Protein AF-A0A0S8JHE1-F1 (afdb_monomer_lite)

Foldseek 3Di:
DDDDAFAQDWAADDPQRQKIKHWFDAFQDLPPFPQTKIWIWGQDPVRDTAIEIERPFHQFGLAFPVVLVVLAQHQEYAAAAQAQEDACVNSGAHADQFAPPQPDDPDPDRRGDPNVVVCVVPDDLCNRCVSHQDPDDDPRSVVRNVNSNVCPVVDIDRHNLSSCVRRQYQEYEHPNHPHPCCCPPRVDDDDDQVRVQVVSVVVCVVVVRNHRYHHDDVPCVVVPD

pLDDT: mean 92.26, std 10.64, range [44.91, 98.69]

Sequence (225 aa):
TFTELLPGELTGFDGIPELTITALPVYHGEKATGSILLAFQIKTPGGETRKIIFTGDILCPLLRKADYRFLNNASMLFADANNRFPYPASNHWSITYESPAASADATDTPGESKYLRSFREHISCTHLIATHLPILRHSRIHAYFDEFLAYCDERIPLSVFEFVERINPGKVCLVHYGGMEDRNHHGESLLNPVQLENWTNAKAELKGLASSFLVPRPGDIYEIA

Secondary structure (DSSP, 8-state):
------BT-EEEETTEEEEEEEEEEEE--TT-TT-EEEEEEEE-TTSPEEEEEE--S-SEE---HHHHHHHTT-SEEEEE-SBSS--GGGSS-BS-SB-SS------SSTTB-HHHHHHHHH--HHHHHHTT--SS--HHHHHHHHHHHTTTTS----BHHHHHHHH--SEEEEE----HHHHHHH-PPPPPHHHHHHHHHHHHHHTT--SEEE-PPTTGGGT--

Structure (mmCIF, N/CA/C/O backbone):
data_AF-A0A0S8JHE1-F1
#
_entry.id   AF-A0A0S8JHE1-F1
#
loop_
_atom_site.group_PDB
_atom_site.id
_atom_site.type_symbol
_atom_site.label_atom_id
_atom_site.label_alt_id
_atom_site.label_comp_id
_atom_site.label_asym_id
_atom_site.label_entity_id
_atom_site.label_seq_id
_atom_site.pdbx_PDB_ins_code
_atom_site.Cartn_x
_atom_site.Cartn_y
_atom_site.Cartn_z
_atom_site.occupancy
_atom_site.B_iso_or_equiv
_atom_site.auth_seq_id
_atom_site.auth_comp_id
_atom_site.auth_asym_id
_atom_site.auth_atom_id
_atom_site.pdbx_PDB_model_num
ATOM 1 N N . THR A 1 1 ? -1.751 -1.042 30.326 1.00 77.50 1 THR A N 1
ATOM 2 C CA . THR A 1 1 ? -2.127 -2.431 29.976 1.00 77.50 1 THR A CA 1
ATOM 3 C C . THR A 1 1 ? -1.761 -2.663 28.526 1.00 77.50 1 THR A C 1
ATOM 5 O O . THR A 1 1 ? -1.735 -1.702 27.771 1.00 77.50 1 THR A O 1
ATOM 8 N N . PHE A 1 2 ? -1.384 -3.884 28.150 1.00 86.44 2 PHE A N 1
ATOM 9 C CA . PHE A 1 2 ? -1.146 -4.222 26.745 1.00 86.44 2 PHE A CA 1
ATOM 10 C C . PHE A 1 2 ? -2.488 -4.521 26.071 1.00 86.44 2 PHE A C 1
ATOM 12 O O . PHE A 1 2 ? -3.281 -5.276 26.634 1.00 86.44 2 PHE A O 1
ATOM 19 N N . THR A 1 3 ? -2.720 -3.942 24.894 1.00 89.62 3 THR A N 1
ATOM 20 C CA . THR A 1 3 ? -3.898 -4.213 24.063 1.00 89.62 3 THR A CA 1
ATOM 21 C C . THR A 1 3 ? -3.413 -4.780 22.740 1.00 89.62 3 THR A C 1
ATOM 23 O O . THR A 1 3 ? -2.735 -4.091 21.980 1.00 89.62 3 THR A O 1
ATOM 26 N N . GLU A 1 4 ? -3.736 -6.044 22.482 1.00 92.50 4 GLU A N 1
ATOM 27 C CA . GLU A 1 4 ? -3.451 -6.682 21.199 1.00 92.50 4 GLU A CA 1
ATOM 28 C C . GLU A 1 4 ? -4.317 -6.062 20.095 1.00 92.50 4 GLU A C 1
ATOM 30 O O . GLU A 1 4 ? -5.507 -5.811 20.294 1.00 92.50 4 GLU A O 1
ATOM 35 N N . LEU A 1 5 ? -3.725 -5.821 18.923 1.00 95.50 5 LEU A N 1
ATOM 36 C CA . LEU A 1 5 ? -4.456 -5.384 17.738 1.00 95.50 5 LEU A CA 1
ATOM 37 C C . LEU A 1 5 ? -4.824 -6.606 16.901 1.00 95.50 5 LEU A C 1
ATOM 39 O O . LEU A 1 5 ? -3.957 -7.240 16.302 1.00 95.50 5 LEU A O 1
ATOM 43 N N . LEU A 1 6 ? -6.114 -6.924 16.853 1.00 96.81 6 LEU A N 1
ATOM 44 C CA . LEU A 1 6 ? -6.623 -8.016 16.034 1.00 96.81 6 LEU A CA 1
ATOM 45 C C . LEU A 1 6 ? -6.904 -7.530 14.601 1.00 96.81 6 LEU A C 1
ATOM 47 O O . LEU A 1 6 ? -7.338 -6.391 14.405 1.00 96.81 6 LEU A O 1
ATOM 51 N N . PRO A 1 7 ? -6.654 -8.371 13.582 1.00 97.44 7 PRO A N 1
ATOM 52 C CA . PRO A 1 7 ? -6.745 -7.958 12.190 1.00 97.44 7 PRO A CA 1
ATOM 53 C C . PRO A 1 7 ? -8.172 -7.569 11.798 1.00 97.44 7 PRO A C 1
ATOM 55 O O . PRO A 1 7 ? -9.125 -8.316 12.016 1.00 97.44 7 PRO A O 1
ATOM 58 N N . GLY A 1 8 ? -8.309 -6.386 11.201 1.00 97.31 8 GLY A N 1
ATOM 59 C CA . GLY A 1 8 ? -9.588 -5.832 10.764 1.00 97.31 8 GLY A CA 1
ATOM 60 C C . GLY A 1 8 ? -10.487 -5.321 11.892 1.00 97.31 8 GLY A C 1
ATOM 61 O O . GLY A 1 8 ? -11.617 -4.927 11.606 1.00 97.31 8 GLY A O 1
ATOM 62 N N . GLU A 1 9 ? -10.020 -5.314 13.145 1.00 97.25 9 GLU A N 1
ATOM 63 C CA . GLU A 1 9 ? -10.779 -4.790 14.280 1.00 97.25 9 GLU A CA 1
ATOM 64 C C . GLU A 1 9 ? -10.419 -3.334 14.580 1.00 97.25 9 GLU A C 1
ATOM 66 O O . GLU A 1 9 ? -9.253 -2.937 14.565 1.00 97.25 9 GLU A O 1
ATOM 71 N N . LEU A 1 10 ? -11.451 -2.538 14.865 1.00 97.00 10 LEU A N 1
ATOM 72 C CA . LEU A 1 10 ? -11.300 -1.151 15.275 1.00 97.00 10 LEU A CA 1
ATOM 73 C C . LEU A 1 10 ? -11.001 -1.084 16.777 1.00 97.00 10 LEU A C 1
ATOM 75 O O . LEU A 1 10 ? -11.840 -1.455 17.598 1.00 97.00 10 LEU A O 1
ATOM 79 N N . THR A 1 11 ? -9.840 -0.544 17.126 1.00 97.25 11 THR A N 1
ATOM 80 C CA . THR A 1 11 ? -9.370 -0.398 18.506 1.00 97.25 11 THR A CA 1
ATOM 81 C C . THR A 1 11 ? -9.267 1.083 18.867 1.00 97.25 11 THR A C 1
ATOM 83 O O . THR A 1 11 ? -8.691 1.873 18.122 1.00 97.25 11 THR A O 1
ATOM 86 N N . GLY A 1 12 ? -9.843 1.479 20.003 1.00 95.88 12 GLY A N 1
ATOM 87 C CA . GLY A 1 12 ? -9.697 2.828 20.562 1.00 95.88 12 GLY A CA 1
ATOM 88 C C . GLY A 1 12 ? -8.493 2.948 21.497 1.00 95.88 12 GLY A C 1
ATOM 89 O O . GLY A 1 12 ? -7.941 1.940 21.938 1.00 95.88 12 GLY A O 1
ATOM 90 N N . PHE A 1 13 ? -8.114 4.184 21.823 1.00 91.50 13 PHE A N 1
ATOM 91 C CA . PHE A 1 13 ? -7.053 4.472 22.788 1.00 91.50 13 PHE A CA 1
ATOM 92 C C . PHE A 1 13 ? -7.605 5.135 24.046 1.00 91.50 13 PHE A C 1
ATOM 94 O O . PHE A 1 13 ? -8.358 6.110 23.978 1.00 91.50 13 PHE A O 1
ATOM 101 N N . ASP A 1 14 ? -7.163 4.647 25.202 1.00 90.56 14 ASP A N 1
ATOM 102 C CA . ASP A 1 14 ? -7.450 5.294 26.477 1.00 90.56 14 ASP A CA 1
ATOM 103 C C . ASP A 1 14 ? -6.835 6.702 26.491 1.00 90.56 14 ASP A C 1
ATOM 105 O O . ASP A 1 14 ? -5.640 6.883 26.254 1.00 90.56 14 ASP A O 1
ATOM 109 N N . GLY A 1 15 ? -7.664 7.713 26.759 1.00 92.38 15 GLY A N 1
ATOM 110 C CA . GLY A 1 15 ? -7.244 9.116 26.826 1.00 92.38 15 GLY A CA 1
ATOM 111 C C . GLY A 1 15 ? -7.236 9.875 25.494 1.00 92.38 15 GLY A C 1
ATOM 112 O O . GLY A 1 15 ? -7.007 11.081 25.521 1.00 92.38 15 GLY A O 1
ATOM 113 N N . ILE A 1 16 ? -7.520 9.220 24.359 1.00 94.38 16 ILE A N 1
ATOM 114 C CA . ILE A 1 16 ? -7.630 9.872 23.039 1.00 94.38 16 ILE A CA 1
ATOM 115 C C . ILE A 1 16 ? -8.884 9.348 22.306 1.00 94.38 16 ILE A C 1
ATOM 117 O O . ILE A 1 16 ? -8.769 8.587 21.342 1.00 94.38 16 ILE A O 1
ATOM 121 N N . PRO A 1 17 ? -10.102 9.695 22.765 1.00 94.31 17 PRO A N 1
ATOM 122 C CA . PRO A 1 17 ? -11.351 9.126 22.241 1.00 94.31 17 PRO A CA 1
ATOM 123 C C . PRO A 1 17 ? -11.639 9.479 20.771 1.00 94.31 17 PRO A C 1
ATOM 125 O O . PRO A 1 17 ? -12.468 8.839 20.120 1.00 94.31 17 PRO A O 1
ATOM 128 N N . GLU A 1 18 ? -10.968 10.493 20.231 1.00 96.62 18 GLU A N 1
ATOM 129 C CA . GLU A 1 18 ? -11.043 10.896 18.829 1.00 96.62 18 GLU A CA 1
ATOM 130 C C . GLU A 1 18 ? -10.244 9.971 17.906 1.00 96.62 18 GLU A C 1
ATOM 132 O O . GLU A 1 18 ? -10.451 10.012 16.691 1.00 96.62 18 GLU A O 1
ATOM 137 N N . LEU A 1 19 ? -9.344 9.156 18.464 1.00 97.06 19 LEU A N 1
ATOM 138 C CA . LEU A 1 19 ? -8.428 8.298 17.731 1.00 97.06 19 LEU A CA 1
ATOM 139 C C . LEU A 1 19 ? -8.848 6.834 17.833 1.00 97.06 19 LEU A C 1
ATOM 141 O O . LEU A 1 19 ? -8.993 6.264 18.914 1.00 97.06 19 LEU A O 1
ATOM 145 N N . THR A 1 20 ? -8.958 6.199 16.676 1.00 97.94 20 THR A N 1
ATOM 146 C CA . THR A 1 20 ? -9.090 4.746 16.567 1.00 97.94 20 THR A CA 1
ATOM 147 C C . THR A 1 20 ? -8.103 4.215 15.538 1.00 97.94 20 THR A C 1
ATOM 149 O O . THR A 1 20 ? -7.674 4.944 14.640 1.00 97.94 20 THR A O 1
ATOM 152 N N . ILE A 1 21 ? -7.718 2.952 15.685 1.00 98.06 21 ILE A N 1
ATOM 153 C CA . ILE A 1 21 ? -6.770 2.266 14.813 1.00 98.06 21 ILE A CA 1
ATOM 154 C C . ILE A 1 21 ? -7.346 0.930 14.362 1.00 98.06 21 ILE A C 1
ATOM 156 O O . ILE A 1 21 ? -8.022 0.246 15.122 1.00 98.06 21 ILE A O 1
ATOM 160 N N . THR A 1 22 ? -7.077 0.549 13.121 1.00 98.56 22 THR A N 1
ATOM 161 C CA . THR A 1 22 ? -7.317 -0.800 12.605 1.00 98.56 22 THR A CA 1
ATOM 162 C C . THR A 1 22 ? -5.997 -1.356 12.095 1.00 98.56 22 THR A C 1
ATOM 164 O O . THR A 1 22 ? -5.356 -0.737 11.242 1.00 98.56 22 THR A O 1
ATOM 167 N N . ALA A 1 23 ? -5.584 -2.509 12.619 1.00 98.44 23 ALA A N 1
ATOM 168 C CA . ALA A 1 23 ? -4.450 -3.257 12.090 1.00 98.44 23 ALA A CA 1
ATOM 169 C C . ALA A 1 23 ? -4.927 -4.155 10.951 1.00 98.44 23 ALA A C 1
ATOM 171 O O . ALA A 1 23 ? -5.911 -4.878 11.103 1.00 98.44 23 ALA A O 1
ATOM 172 N N . LEU A 1 24 ? -4.249 -4.114 9.810 1.00 98.50 24 LEU A N 1
ATOM 173 C CA . LEU A 1 24 ? -4.606 -4.913 8.645 1.00 98.50 24 LEU A CA 1
ATOM 174 C C . LEU A 1 24 ? -3.374 -5.696 8.156 1.00 98.50 24 LEU A C 1
ATOM 176 O O . LEU A 1 24 ? -2.319 -5.087 7.979 1.00 98.50 24 LEU A O 1
ATOM 180 N N . PRO A 1 25 ? -3.460 -7.026 7.964 1.00 98.19 25 PRO A N 1
ATOM 181 C CA . PRO A 1 25 ? -2.297 -7.847 7.640 1.00 98.19 25 PRO A CA 1
ATOM 182 C C . PRO A 1 25 ? -1.648 -7.504 6.299 1.00 98.19 25 PRO A C 1
ATOM 184 O O . PRO A 1 25 ? -2.319 -7.197 5.308 1.00 98.19 25 PRO A O 1
ATOM 187 N N . VAL A 1 26 ? -0.323 -7.618 6.266 1.00 98.25 26 VAL A N 1
ATOM 188 C CA . VAL A 1 26 ? 0.491 -7.458 5.060 1.00 98.25 26 VAL A CA 1
ATOM 189 C C . VAL A 1 26 ? 1.574 -8.520 5.014 1.00 98.25 26 VAL A C 1
ATOM 191 O O . VAL A 1 26 ? 2.108 -8.907 6.048 1.00 98.25 26 VAL A O 1
ATOM 194 N N . TYR A 1 27 ? 1.945 -8.951 3.815 1.00 97.81 27 TYR A N 1
ATOM 195 C CA . TYR A 1 27 ? 3.076 -9.847 3.629 1.00 97.81 27 TYR A CA 1
ATOM 196 C C . TYR A 1 27 ? 4.356 -9.040 3.412 1.00 97.81 27 TYR A C 1
ATOM 198 O O . TYR A 1 27 ? 4.396 -8.194 2.522 1.00 97.81 27 TYR A O 1
ATOM 206 N N . HIS A 1 28 ? 5.404 -9.331 4.185 1.00 97.38 28 HIS A N 1
ATOM 207 C CA . HIS A 1 28 ? 6.743 -8.728 4.079 1.00 97.38 28 HIS A CA 1
ATOM 208 C C . HIS A 1 28 ? 7.836 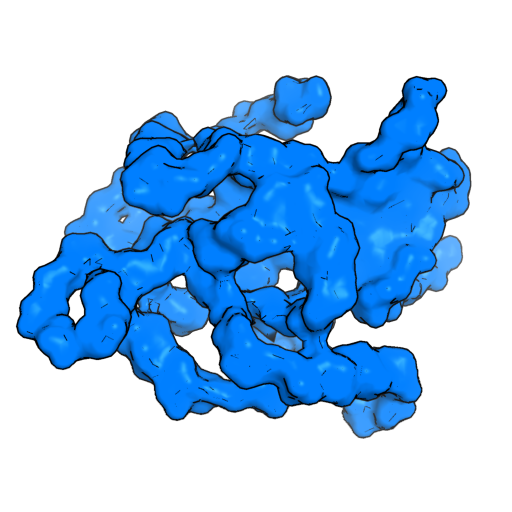-9.822 4.114 1.00 97.38 28 HIS A C 1
ATOM 210 O O . HIS A 1 28 ? 8.884 -9.701 4.743 1.00 97.38 28 HIS A O 1
ATOM 216 N N . GLY A 1 29 ? 7.571 -10.950 3.451 1.00 96.62 29 GLY A N 1
ATOM 217 C CA . GLY A 1 29 ? 8.471 -12.103 3.435 1.00 96.62 29 GLY A CA 1
ATOM 218 C C . GLY A 1 29 ? 8.271 -13.063 4.612 1.00 96.62 29 GLY A C 1
ATOM 219 O O . GLY A 1 29 ? 7.701 -12.727 5.649 1.00 96.62 29 GLY A O 1
ATOM 220 N N . GLU A 1 30 ? 8.786 -14.284 4.460 1.00 95.31 30 GLU A N 1
ATOM 221 C CA . GLU A 1 30 ? 8.557 -15.408 5.384 1.00 95.31 30 GLU A CA 1
ATOM 222 C C . GLU A 1 30 ? 9.013 -15.151 6.830 1.00 95.31 30 GLU A C 1
ATOM 224 O O . GLU A 1 30 ? 8.510 -15.762 7.771 1.00 95.31 30 GLU A O 1
ATOM 229 N N . LYS A 1 31 ? 9.990 -14.258 7.015 1.00 95.00 31 LYS A N 1
ATOM 230 C CA . LYS A 1 31 ? 10.595 -13.967 8.323 1.00 95.00 31 LYS A CA 1
ATOM 231 C C . LYS A 1 31 ? 9.918 -12.813 9.065 1.00 95.00 31 LYS A C 1
ATOM 233 O O . LYS A 1 31 ? 10.235 -12.592 10.230 1.00 95.00 31 LYS A O 1
ATOM 238 N N . ALA A 1 32 ? 9.007 -12.092 8.416 1.00 94.50 32 ALA A N 1
ATOM 239 C CA . ALA A 1 32 ? 8.318 -10.937 8.981 1.00 94.50 32 ALA A CA 1
ATOM 240 C C . ALA A 1 32 ? 6.923 -11.337 9.491 1.00 94.50 32 ALA A C 1
ATOM 242 O O . ALA A 1 32 ? 5.885 -10.943 8.958 1.00 94.50 32 ALA A O 1
ATOM 243 N N . THR A 1 33 ? 6.895 -12.197 10.510 1.00 94.12 33 THR A N 1
ATOM 244 C CA . THR A 1 33 ? 5.640 -12.689 11.094 1.00 94.12 33 THR A CA 1
ATOM 245 C C . THR A 1 33 ? 4.863 -11.553 11.748 1.00 94.12 33 THR A C 1
ATOM 247 O O . THR A 1 33 ? 5.419 -10.817 12.563 1.00 94.12 33 THR A O 1
ATOM 250 N N . GLY A 1 34 ? 3.568 -11.449 11.446 1.00 92.94 34 GLY A N 1
ATOM 251 C CA . GLY A 1 34 ? 2.701 -10.442 12.061 1.00 92.94 34 GLY A CA 1
ATOM 252 C C . GLY A 1 34 ? 2.851 -9.027 11.497 1.00 92.94 34 GLY A C 1
ATOM 253 O O . GLY A 1 34 ? 2.369 -8.092 12.131 1.00 92.94 34 GLY A O 1
ATOM 254 N N . SER A 1 35 ? 3.477 -8.850 10.328 1.00 97.44 35 SER A N 1
ATOM 255 C CA . SER A 1 35 ? 3.506 -7.548 9.653 1.00 97.44 35 SER A CA 1
ATOM 256 C C . SER A 1 35 ? 2.098 -7.016 9.379 1.00 97.44 35 SER A C 1
ATOM 258 O O . SER A 1 35 ? 1.198 -7.741 8.942 1.00 97.44 35 SER A O 1
ATOM 260 N N . ILE A 1 36 ? 1.904 -5.726 9.640 1.00 98.12 36 ILE A N 1
ATOM 261 C CA . ILE A 1 36 ? 0.618 -5.046 9.500 1.00 98.12 36 ILE A CA 1
ATOM 262 C C . ILE A 1 36 ? 0.809 -3.660 8.897 1.00 98.12 36 ILE A C 1
ATOM 264 O O . ILE A 1 36 ? 1.777 -2.967 9.205 1.00 98.12 36 ILE A O 1
ATOM 268 N N . LEU A 1 37 ? -0.180 -3.231 8.119 1.00 98.31 37 LEU A N 1
ATOM 269 C CA . LEU A 1 37 ? -0.438 -1.818 7.888 1.00 98.31 37 LEU A CA 1
ATOM 270 C C . LEU A 1 37 ? -1.411 -1.305 8.957 1.00 98.31 37 LEU A C 1
ATOM 272 O O . LEU A 1 37 ? -2.287 -2.032 9.436 1.00 98.31 37 LEU A O 1
ATOM 276 N N . LEU A 1 38 ? -1.270 -0.037 9.322 1.00 98.69 38 LEU A N 1
ATOM 277 C CA . LEU A 1 38 ? -2.088 0.625 10.331 1.00 98.69 38 LEU A CA 1
ATOM 278 C C . LEU A 1 38 ? -2.951 1.696 9.675 1.00 98.69 38 LEU A C 1
ATOM 280 O O . LEU A 1 38 ? -2.440 2.608 9.026 1.00 98.69 38 LEU A O 1
ATOM 284 N N . ALA A 1 39 ? -4.261 1.602 9.871 1.00 98.56 39 ALA A N 1
ATOM 285 C CA . ALA A 1 39 ? -5.216 2.611 9.441 1.00 98.56 39 ALA A CA 1
ATOM 286 C C . ALA A 1 39 ? -5.755 3.361 10.659 1.00 98.56 39 ALA A C 1
ATOM 288 O O . ALA A 1 39 ? -6.486 2.804 11.476 1.00 98.56 39 ALA A O 1
ATOM 289 N N . PHE A 1 40 ? -5.399 4.635 10.768 1.00 98.31 40 PHE A N 1
ATOM 290 C CA . PHE A 1 40 ? -5.885 5.534 11.802 1.00 98.31 40 PHE A CA 1
ATOM 291 C C . PHE A 1 40 ? -7.128 6.264 11.315 1.00 98.31 40 PHE A C 1
ATOM 293 O O . PHE A 1 40 ? -7.148 6.784 10.197 1.00 98.31 40 PHE A O 1
ATOM 300 N N . GLN A 1 41 ? -8.143 6.352 12.169 1.00 98.06 41 GLN A N 1
ATOM 301 C CA . GLN A 1 41 ? -9.285 7.238 11.984 1.00 98.06 41 GLN A CA 1
ATOM 302 C C . GLN A 1 41 ? -9.290 8.283 13.098 1.00 98.06 41 GLN A C 1
ATOM 304 O O . GLN A 1 41 ? -9.300 7.933 14.279 1.00 98.06 41 GLN A O 1
ATOM 309 N N . ILE A 1 42 ? -9.284 9.557 12.703 1.00 97.06 42 ILE A N 1
ATOM 310 C CA . ILE A 1 42 ? -9.204 10.712 13.599 1.00 97.06 42 ILE A CA 1
ATOM 311 C C . ILE A 1 42 ? -10.470 11.543 13.427 1.00 97.06 42 ILE A C 1
ATOM 313 O O . ILE A 1 42 ? -10.729 12.062 12.338 1.00 97.06 42 ILE A O 1
ATOM 317 N N . LYS A 1 43 ? -11.251 11.696 14.496 1.00 96.81 43 LYS A N 1
ATOM 318 C CA . LYS A 1 43 ? -12.368 12.645 14.532 1.00 96.81 43 LYS A CA 1
ATOM 319 C C . LYS A 1 43 ? -11.828 14.050 14.780 1.00 96.81 43 LYS A C 1
ATOM 321 O O . LYS A 1 43 ? -11.239 14.329 15.817 1.00 96.81 43 LYS A O 1
ATOM 326 N N . THR A 1 44 ? -12.022 14.941 13.821 1.00 94.12 44 THR A N 1
ATOM 327 C CA . THR A 1 44 ? -11.645 16.353 13.957 1.00 94.12 44 THR A CA 1
ATOM 328 C C . THR A 1 44 ? -12.668 17.115 14.812 1.00 94.12 44 THR A C 1
ATOM 330 O O . THR A 1 44 ? -13.816 16.673 14.922 1.00 94.12 44 THR A O 1
ATOM 333 N N . PRO A 1 45 ? -12.324 18.301 15.359 1.00 91.69 45 PRO A N 1
ATOM 334 C CA . PRO A 1 45 ? -13.279 19.141 16.092 1.00 91.69 45 PRO A CA 1
ATOM 335 C C . PRO A 1 45 ? -14.545 19.513 15.299 1.00 91.69 45 PRO A C 1
ATOM 337 O O . PRO A 1 45 ? -15.585 19.777 15.894 1.00 91.69 45 PRO A O 1
ATOM 340 N N . GLY A 1 46 ? -14.481 19.507 13.961 1.00 91.88 46 GLY A N 1
ATOM 341 C CA . GLY A 1 46 ? -15.630 19.742 13.078 1.00 91.88 46 GLY A CA 1
ATOM 342 C C . GLY A 1 46 ? -16.515 18.512 12.835 1.00 91.88 46 GLY A C 1
ATOM 343 O O . GLY A 1 46 ? -17.451 18.591 12.045 1.00 91.88 46 GLY A O 1
ATOM 344 N N . GLY A 1 47 ? -1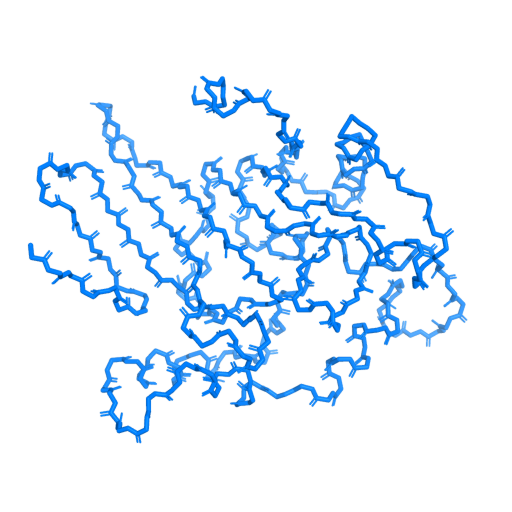6.216 17.368 13.458 1.00 92.12 47 GLY A N 1
ATOM 345 C CA . GLY A 1 47 ? -16.946 16.108 13.284 1.00 92.12 47 GLY A CA 1
ATOM 346 C C . GLY A 1 47 ? -16.551 15.299 12.042 1.00 92.12 47 GLY A C 1
ATOM 347 O O . GLY A 1 47 ? -16.999 14.163 11.888 1.00 92.12 47 GLY A O 1
ATOM 348 N N . GLU A 1 48 ? -15.687 15.834 11.175 1.00 95.25 48 GLU A N 1
ATOM 349 C CA . GLU A 1 48 ? -15.122 15.097 10.039 1.00 95.25 48 GLU A CA 1
ATOM 350 C C . GLU A 1 48 ? -14.198 13.980 10.547 1.00 95.25 48 GLU A C 1
ATOM 352 O O . GLU A 1 48 ? -13.372 14.211 11.433 1.00 95.25 48 GLU A O 1
ATOM 357 N N . THR A 1 49 ? -14.307 12.782 9.967 1.00 96.19 49 THR A N 1
ATOM 358 C CA . THR A 1 49 ? -13.364 11.683 10.211 1.00 96.19 49 THR A CA 1
ATOM 359 C C . THR A 1 49 ? -12.304 11.659 9.120 1.00 96.19 49 THR A C 1
ATOM 361 O O . THR A 1 49 ? -12.616 11.403 7.959 1.00 96.19 49 THR A O 1
ATOM 364 N N . ARG A 1 50 ? -11.043 11.869 9.497 1.00 96.56 50 ARG A N 1
ATOM 365 C CA . ARG A 1 50 ? -9.891 11.735 8.598 1.00 96.56 50 ARG A CA 1
ATOM 366 C C . ARG A 1 50 ? -9.270 10.360 8.736 1.00 96.56 50 ARG A C 1
ATOM 368 O O . ARG A 1 50 ? -9.206 9.824 9.841 1.00 96.56 50 ARG A O 1
ATOM 375 N N . LYS A 1 51 ? -8.799 9.804 7.620 1.00 97.88 51 LYS A N 1
ATOM 376 C CA . LYS A 1 51 ? -8.130 8.501 7.597 1.00 97.88 51 LYS A CA 1
ATOM 377 C C . LYS A 1 51 ? -6.688 8.644 7.141 1.00 97.88 51 LYS A C 1
ATOM 379 O O . LYS A 1 51 ? -6.441 9.213 6.078 1.00 97.88 51 LYS A O 1
ATOM 384 N N . ILE A 1 52 ? -5.767 8.105 7.929 1.00 98.12 52 ILE A N 1
ATOM 385 C CA . ILE A 1 52 ? -4.332 8.097 7.640 1.00 98.12 52 ILE A CA 1
ATOM 3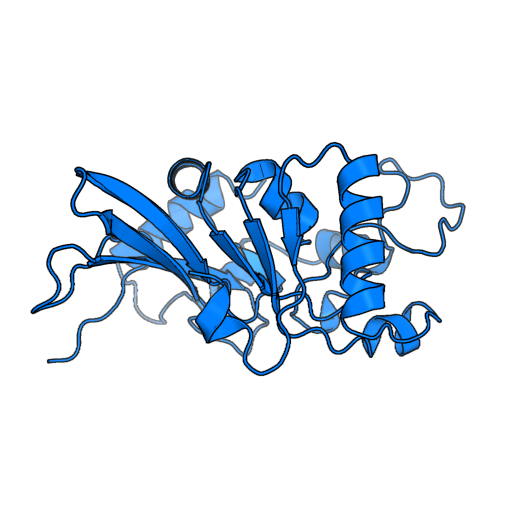86 C C . ILE A 1 52 ? -3.853 6.651 7.674 1.00 98.12 52 ILE A C 1
ATOM 388 O O . ILE A 1 52 ? -4.140 5.931 8.628 1.00 98.12 52 ILE A O 1
ATOM 392 N N . ILE A 1 53 ? -3.150 6.221 6.634 1.00 98.62 53 ILE A N 1
ATOM 393 C CA . ILE A 1 53 ? -2.685 4.842 6.488 1.00 98.62 53 ILE A CA 1
ATOM 394 C C . ILE A 1 53 ? -1.161 4.822 6.518 1.00 98.62 53 ILE A C 1
ATOM 396 O O . ILE A 1 53 ? -0.532 5.609 5.819 1.00 98.62 53 ILE A O 1
ATOM 400 N N . PHE A 1 54 ? -0.581 3.897 7.274 1.00 98.44 54 PHE A N 1
ATOM 401 C CA . PHE A 1 54 ? 0.848 3.596 7.270 1.00 98.44 54 PHE A CA 1
ATOM 402 C C . PHE A 1 54 ? 1.035 2.142 6.876 1.00 98.44 54 PHE A C 1
ATOM 404 O O . PHE A 1 54 ? 0.522 1.259 7.559 1.00 98.44 54 PHE A O 1
ATOM 411 N N . THR A 1 55 ? 1.753 1.879 5.789 1.00 98.44 55 THR A N 1
ATOM 412 C CA . THR A 1 55 ? 1.923 0.504 5.301 1.00 98.44 55 THR A CA 1
ATOM 413 C C . THR A 1 55 ? 2.916 -0.307 6.118 1.00 98.44 55 THR A C 1
ATOM 415 O O . THR A 1 55 ? 2.827 -1.529 6.113 1.00 98.44 55 THR A O 1
ATOM 418 N N . GLY A 1 56 ? 3.857 0.369 6.791 1.00 97.12 56 GLY A N 1
ATOM 419 C CA . GLY A 1 56 ? 5.099 -0.276 7.215 1.00 97.12 56 GLY A CA 1
ATOM 420 C C . GLY A 1 56 ? 5.864 -0.793 5.997 1.00 97.12 56 GLY A C 1
ATOM 421 O O . GLY A 1 56 ? 5.605 -0.339 4.883 1.00 97.12 56 GLY A O 1
ATOM 422 N N . ASP A 1 57 ? 6.756 -1.752 6.213 1.00 97.62 57 ASP A N 1
ATOM 423 C CA . ASP A 1 57 ? 7.404 -2.494 5.132 1.00 97.62 57 ASP A CA 1
ATOM 424 C C . ASP A 1 57 ? 6.463 -3.583 4.608 1.00 97.62 57 ASP A C 1
ATOM 426 O O . ASP A 1 57 ? 5.861 -4.331 5.387 1.00 97.62 57 ASP A O 1
ATOM 430 N N . ILE A 1 58 ? 6.297 -3.658 3.287 1.00 98.06 58 ILE A N 1
ATOM 431 C CA . ILE A 1 58 ? 5.271 -4.503 2.671 1.00 98.06 58 ILE A CA 1
ATOM 432 C C . ILE A 1 58 ? 5.680 -4.944 1.270 1.00 98.06 58 ILE A C 1
ATOM 434 O O . ILE A 1 58 ? 6.081 -4.134 0.451 1.00 98.06 58 ILE A O 1
ATOM 438 N N . LEU A 1 59 ? 5.472 -6.218 0.944 1.00 97.44 59 LEU A N 1
ATOM 439 C CA . LEU A 1 59 ? 5.478 -6.709 -0.433 1.00 97.44 59 LEU A CA 1
ATOM 440 C C . LEU A 1 59 ? 4.074 -6.717 -1.039 1.00 97.44 59 LEU A C 1
ATOM 442 O O . LEU A 1 59 ? 3.899 -6.396 -2.215 1.00 97.44 59 LEU A O 1
ATOM 446 N N . CYS A 1 60 ? 3.067 -7.136 -0.270 1.00 97.00 60 CYS A N 1
ATOM 447 C CA . CYS A 1 60 ? 1.682 -7.084 -0.720 1.00 97.00 60 CYS A CA 1
ATOM 448 C C . CYS A 1 60 ? 0.663 -7.065 0.435 1.00 97.00 60 CYS A C 1
ATOM 450 O O . CYS A 1 60 ? 0.933 -7.591 1.518 1.00 97.00 60 CYS A O 1
ATOM 452 N N . PRO A 1 61 ? -0.520 -6.457 0.234 1.00 97.62 61 PRO A N 1
ATOM 453 C CA . PRO A 1 61 ? -1.524 -6.308 1.274 1.00 97.62 61 PRO A CA 1
ATOM 454 C C . PRO A 1 61 ? -2.445 -7.539 1.303 1.00 97.62 61 PRO A C 1
ATOM 456 O O . PRO A 1 61 ? -2.957 -7.969 0.268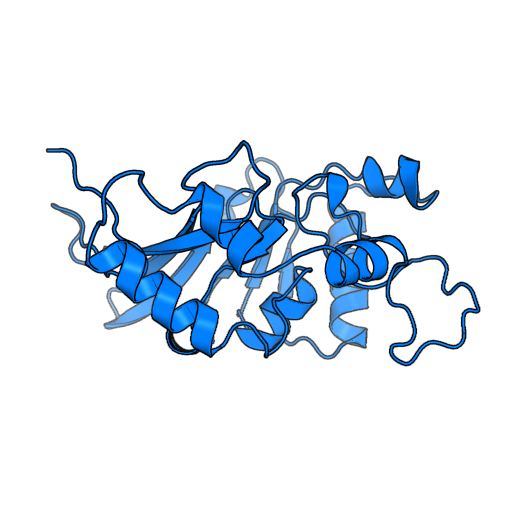 1.00 97.62 61 PRO A O 1
ATOM 459 N N . LEU A 1 62 ? -2.694 -8.101 2.488 1.00 97.50 62 LEU A N 1
ATOM 460 C CA . LEU A 1 62 ? -3.514 -9.309 2.669 1.00 97.50 62 LEU A CA 1
ATOM 461 C C . LEU A 1 62 ? -4.940 -8.934 3.086 1.00 97.50 62 LEU A C 1
ATOM 463 O O . LEU A 1 62 ? -5.438 -9.332 4.135 1.00 97.50 62 LEU A O 1
ATOM 467 N N . LEU A 1 63 ? -5.568 -8.093 2.265 1.00 97.44 63 LEU A N 1
ATOM 468 C CA . LEU A 1 63 ? -6.799 -7.381 2.604 1.00 97.44 63 LEU A CA 1
ATOM 469 C C . LEU A 1 63 ? -8.044 -8.027 2.017 1.00 97.44 63 LEU A C 1
ATOM 471 O O . LEU A 1 63 ? -8.071 -8.430 0.852 1.00 97.44 63 LEU A O 1
ATOM 475 N N . ARG A 1 64 ? -9.125 -8.010 2.794 1.00 96.62 64 ARG A N 1
ATOM 476 C CA . ARG A 1 64 ? -10.457 -8.411 2.338 1.00 96.62 64 ARG A CA 1
ATOM 477 C C . ARG A 1 64 ? -11.091 -7.295 1.510 1.00 96.62 64 ARG A C 1
ATOM 479 O O . ARG A 1 64 ? -10.753 -6.117 1.639 1.00 96.62 64 ARG A O 1
ATOM 486 N N . LYS A 1 65 ? -12.137 -7.621 0.749 1.00 95.38 65 LYS A N 1
ATOM 487 C CA . LYS A 1 65 ? -12.941 -6.625 0.011 1.00 95.38 65 LYS A CA 1
ATOM 488 C C . LYS A 1 65 ? -13.509 -5.518 0.907 1.00 95.38 65 LYS A C 1
ATOM 490 O O . LYS A 1 65 ? -13.628 -4.364 0.496 1.00 95.38 65 LYS A O 1
ATOM 495 N N . ALA A 1 66 ? -13.909 -5.866 2.132 1.00 96.25 66 ALA A N 1
ATOM 496 C CA . ALA A 1 66 ? -14.390 -4.896 3.115 1.00 96.25 66 ALA A CA 1
ATOM 497 C C . ALA A 1 66 ? -13.297 -3.900 3.526 1.00 96.25 66 ALA A C 1
ATOM 499 O O . ALA A 1 66 ? -13.599 -2.721 3.686 1.00 96.25 66 ALA A O 1
ATOM 500 N N . ASP A 1 67 ? -12.043 -4.346 3.598 1.00 97.94 67 ASP A N 1
ATOM 501 C CA . ASP A 1 67 ? -10.925 -3.508 4.015 1.00 97.94 67 ASP A CA 1
ATOM 502 C C . ASP A 1 67 ? -10.577 -2.482 2.926 1.00 97.94 67 ASP A C 1
ATOM 504 O O . ASP A 1 67 ? -10.412 -1.311 3.238 1.00 97.94 67 ASP A O 1
ATOM 508 N N . TYR A 1 68 ? -10.596 -2.841 1.635 1.00 97.44 68 TYR A N 1
ATOM 509 C CA . TYR A 1 68 ? -10.430 -1.846 0.557 1.00 97.44 68 TYR A CA 1
ATOM 510 C C . TYR A 1 68 ? -11.512 -0.760 0.589 1.00 97.44 68 TYR A C 1
ATOM 512 O O . TYR A 1 68 ? -11.209 0.428 0.486 1.00 97.44 68 TYR A O 1
ATOM 520 N N . ARG A 1 69 ? -12.779 -1.152 0.795 1.00 96.62 69 ARG A N 1
ATOM 521 C CA . ARG A 1 69 ? -13.888 -0.194 0.955 1.00 96.62 69 ARG A CA 1
ATOM 522 C C . ARG A 1 69 ? -13.690 0.695 2.175 1.00 96.62 69 ARG A C 1
ATOM 524 O O . ARG A 1 69 ? -13.939 1.893 2.094 1.00 96.62 69 ARG A O 1
ATOM 531 N N . PHE A 1 70 ? -13.237 0.109 3.282 1.00 97.81 70 PHE A N 1
ATOM 532 C CA . PHE A 1 70 ? -12.901 0.844 4.489 1.00 97.81 70 PHE A CA 1
ATOM 533 C C . PHE A 1 70 ? -11.791 1.854 4.220 1.00 97.81 70 PHE A C 1
ATOM 535 O O . PHE A 1 70 ? -11.965 3.008 4.582 1.00 97.81 70 PHE A O 1
ATOM 542 N N . LEU A 1 71 ? -10.700 1.465 3.555 1.00 98.19 71 LEU A N 1
ATOM 543 C CA . LEU A 1 71 ? -9.533 2.310 3.289 1.00 98.19 71 LEU A CA 1
ATOM 544 C C . LEU A 1 71 ? -9.790 3.406 2.249 1.00 98.19 71 LEU A C 1
ATOM 546 O O . LEU A 1 71 ? -9.131 4.441 2.325 1.00 98.19 71 LEU A O 1
ATOM 550 N N . ASN A 1 72 ? -10.783 3.239 1.374 1.00 97.75 72 ASN A N 1
ATOM 551 C CA . ASN A 1 72 ? -11.096 4.166 0.285 1.00 97.75 72 ASN A CA 1
ATOM 552 C C . ASN A 1 72 ? -11.174 5.647 0.714 1.00 97.75 72 ASN A C 1
ATOM 554 O O . ASN A 1 72 ? -11.662 5.965 1.805 1.00 97.75 72 ASN A O 1
ATOM 558 N N . ASN A 1 73 ? -10.715 6.544 -0.161 1.00 97.50 73 ASN A N 1
ATOM 559 C CA . ASN A 1 73 ? -10.613 7.989 0.047 1.00 97.50 73 ASN A CA 1
ATOM 560 C C . ASN A 1 73 ? -9.874 8.357 1.343 1.00 97.50 73 ASN A C 1
ATOM 562 O O . ASN A 1 73 ? -10.299 9.240 2.092 1.00 97.50 73 ASN A O 1
ATOM 566 N N . ALA A 1 74 ? -8.788 7.645 1.660 1.00 98.19 74 ALA A N 1
ATOM 567 C CA . ALA A 1 74 ? -7.932 8.039 2.770 1.00 98.19 74 ALA A CA 1
ATOM 568 C C . ALA A 1 74 ? -7.380 9.450 2.538 1.00 98.19 74 ALA A C 1
ATOM 570 O O . ALA A 1 74 ? -7.000 9.801 1.426 1.00 98.19 74 ALA A O 1
ATOM 571 N N . SER A 1 75 ? -7.301 10.266 3.585 1.00 97.75 75 SER A N 1
ATOM 572 C CA . SER A 1 75 ? -6.723 11.606 3.470 1.00 97.75 75 SER A CA 1
ATOM 573 C C . SER A 1 75 ? -5.239 11.519 3.102 1.00 97.75 75 SER A C 1
ATOM 575 O O . SER A 1 75 ? -4.750 12.312 2.298 1.00 97.75 75 SER A O 1
ATOM 577 N N . MET A 1 76 ? -4.537 10.533 3.668 1.00 97.69 76 MET A N 1
ATOM 578 C CA . MET A 1 76 ? -3.107 10.340 3.469 1.00 97.69 76 MET A CA 1
ATOM 579 C C . MET A 1 76 ? -2.709 8.865 3.564 1.00 97.69 76 MET A C 1
ATOM 581 O O . MET A 1 76 ? -3.227 8.124 4.403 1.00 97.69 76 MET A O 1
ATOM 585 N N . LEU A 1 77 ? -1.759 8.465 2.724 1.00 98.44 77 LEU A N 1
ATOM 586 C CA . LEU A 1 77 ? -1.113 7.157 2.724 1.00 98.44 77 LEU A CA 1
ATOM 587 C C . LEU A 1 77 ? 0.403 7.346 2.833 1.00 98.44 77 LEU A C 1
ATOM 589 O O . LEU A 1 77 ? 0.996 7.978 1.970 1.00 98.44 77 LEU A O 1
ATOM 593 N N . PHE A 1 78 ? 1.032 6.764 3.845 1.00 98.00 78 PHE A N 1
ATOM 594 C CA . PHE A 1 78 ? 2.479 6.587 3.932 1.00 98.00 78 PHE A CA 1
ATOM 595 C C . PHE A 1 78 ? 2.808 5.190 3.414 1.00 98.00 78 PHE A C 1
ATOM 597 O O . PHE A 1 78 ? 2.507 4.201 4.087 1.00 98.00 78 PHE A O 1
ATOM 604 N N . ALA A 1 79 ? 3.345 5.125 2.197 1.00 98.38 79 ALA A N 1
ATOM 605 C CA . ALA A 1 79 ? 3.557 3.889 1.455 1.00 98.38 79 ALA A CA 1
ATOM 606 C C . ALA A 1 79 ? 5.040 3.533 1.364 1.00 98.38 79 ALA A C 1
ATOM 608 O O . ALA A 1 79 ? 5.847 4.375 0.967 1.00 98.38 79 ALA A O 1
ATOM 609 N N . ASP A 1 80 ? 5.364 2.276 1.661 1.00 97.88 80 ASP A N 1
ATOM 610 C CA . ASP A 1 80 ? 6.646 1.672 1.301 1.00 97.88 80 ASP A CA 1
ATOM 611 C C . ASP A 1 80 ? 6.885 1.818 -0.202 1.00 97.88 80 ASP A C 1
ATOM 613 O O . ASP A 1 80 ? 6.029 1.496 -1.030 1.00 97.88 80 ASP A O 1
ATOM 617 N N . ALA A 1 81 ? 8.049 2.353 -0.536 1.00 95.75 81 ALA A N 1
ATOM 618 C CA . ALA A 1 81 ? 8.463 2.676 -1.884 1.00 95.75 81 ALA A CA 1
ATOM 619 C C . ALA A 1 81 ? 9.963 2.414 -2.051 1.00 95.75 81 ALA A C 1
ATOM 621 O O . ALA A 1 81 ? 10.687 3.260 -2.575 1.00 95.75 81 ALA A O 1
ATOM 622 N N . ASN A 1 82 ? 10.436 1.249 -1.601 1.00 96.62 82 ASN A N 1
ATOM 623 C CA . ASN A 1 82 ? 11.851 0.862 -1.602 1.00 96.62 82 ASN A CA 1
ATOM 624 C C . ASN A 1 82 ? 12.579 1.099 -2.942 1.00 96.62 82 ASN A C 1
ATOM 626 O O . ASN A 1 82 ? 13.758 1.471 -2.970 1.00 96.62 82 ASN A O 1
ATOM 630 N N . ASN A 1 83 ? 11.881 0.920 -4.062 1.00 96.56 83 ASN A N 1
ATOM 631 C CA . ASN A 1 83 ? 12.426 1.075 -5.409 1.00 96.56 83 ASN A CA 1
ATOM 632 C C . ASN A 1 83 ? 11.336 1.526 -6.405 1.00 96.56 83 ASN A C 1
ATOM 634 O O . ASN A 1 83 ? 10.137 1.439 -6.128 1.00 96.56 83 ASN A O 1
ATOM 638 N N . ARG A 1 84 ? 11.722 2.039 -7.581 1.00 96.94 84 ARG A N 1
ATOM 639 C CA . ARG A 1 84 ? 10.750 2.457 -8.607 1.00 96.94 84 ARG A CA 1
ATOM 640 C C . ARG A 1 84 ? 10.133 1.255 -9.302 1.00 96.94 84 ARG A C 1
ATOM 642 O O . ARG A 1 84 ? 8.917 1.225 -9.482 1.00 96.94 84 ARG A O 1
ATOM 649 N N . PHE A 1 85 ? 10.966 0.289 -9.684 1.00 95.94 85 PHE A N 1
ATOM 650 C CA . PHE A 1 85 ? 10.591 -0.785 -10.605 1.00 95.94 85 PHE A CA 1
ATOM 651 C C . PHE A 1 85 ? 10.587 -2.155 -9.940 1.00 95.94 85 PHE A C 1
ATOM 653 O O . PHE A 1 85 ? 11.469 -2.422 -9.133 1.00 95.94 85 PHE A O 1
ATOM 660 N N . PRO A 1 86 ? 9.690 -3.075 -10.311 1.00 95.38 86 PRO A N 1
ATOM 661 C CA . PRO A 1 86 ? 9.439 -4.262 -9.512 1.00 95.38 86 PRO A CA 1
ATOM 662 C C . PRO A 1 86 ? 10.624 -5.182 -9.271 1.00 95.38 86 PRO A C 1
ATOM 664 O O . PRO A 1 86 ? 11.281 -5.620 -10.221 1.00 95.38 86 PRO A O 1
ATOM 667 N N . TYR A 1 87 ? 10.802 -5.566 -8.007 1.00 96.12 87 TYR A N 1
ATOM 668 C CA . TYR A 1 87 ? 11.714 -6.627 -7.594 1.00 96.12 87 TYR A CA 1
ATOM 669 C C . TYR A 1 87 ? 11.220 -7.324 -6.308 1.00 96.12 87 TYR A C 1
ATOM 671 O O . TYR A 1 87 ? 11.720 -7.043 -5.224 1.00 96.12 87 TYR A O 1
ATOM 679 N N . PRO A 1 88 ? 10.243 -8.250 -6.398 1.00 96.00 88 PRO A N 1
ATOM 680 C CA . PRO A 1 88 ? 9.594 -8.859 -5.228 1.00 96.00 88 PRO A CA 1
ATOM 681 C C . PRO A 1 88 ? 10.523 -9.566 -4.236 1.00 96.00 88 PRO A C 1
ATOM 683 O O . PRO A 1 88 ? 10.171 -9.718 -3.071 1.00 96.00 88 PRO A O 1
ATOM 686 N N . ALA A 1 89 ? 11.713 -9.987 -4.672 1.00 96.19 89 ALA A N 1
ATOM 687 C CA . ALA A 1 89 ? 12.695 -10.637 -3.809 1.00 96.19 89 ALA A CA 1
ATOM 688 C C . ALA A 1 89 ? 13.267 -9.710 -2.716 1.00 96.19 89 ALA A C 1
ATOM 690 O O . ALA A 1 89 ? 13.840 -10.214 -1.752 1.00 96.19 89 ALA A O 1
ATOM 691 N N . SER A 1 90 ? 13.089 -8.385 -2.825 1.00 96.38 90 SER A N 1
ATOM 692 C CA . SER A 1 90 ? 13.392 -7.454 -1.729 1.00 96.38 90 SER A CA 1
ATOM 693 C C . SER A 1 90 ? 12.402 -7.568 -0.565 1.00 96.38 90 SER A C 1
ATOM 695 O O . SER A 1 90 ? 12.707 -7.114 0.529 1.00 96.38 90 SER A O 1
ATOM 697 N N . ASN A 1 91 ? 11.237 -8.195 -0.771 1.00 97.31 91 ASN A N 1
ATOM 698 C CA . ASN A 1 91 ? 10.084 -8.185 0.137 1.00 97.31 91 ASN A CA 1
ATOM 699 C C . ASN A 1 91 ? 9.468 -6.795 0.373 1.00 97.31 91 ASN A C 1
ATOM 701 O O . ASN A 1 91 ? 8.670 -6.640 1.295 1.00 97.31 91 ASN A O 1
ATOM 705 N N . HIS A 1 92 ? 9.791 -5.813 -0.468 1.00 97.56 92 HIS A N 1
ATOM 706 C CA . HIS A 1 92 ? 9.269 -4.453 -0.383 1.00 97.56 92 HIS A CA 1
ATOM 707 C C . HIS A 1 92 ? 8.487 -4.058 -1.631 1.00 97.56 92 HIS A C 1
ATOM 709 O O . HIS A 1 92 ? 8.643 -4.635 -2.716 1.00 97.56 92 HIS A O 1
ATOM 715 N N . TRP A 1 93 ? 7.673 -3.020 -1.485 1.00 97.44 93 TRP A N 1
ATOM 716 C CA . TRP A 1 93 ? 6.914 -2.468 -2.583 1.00 97.44 93 TRP A CA 1
ATOM 717 C C . TRP A 1 93 ? 7.797 -1.683 -3.535 1.00 97.44 93 TRP A C 1
ATOM 719 O O . TRP A 1 93 ? 8.805 -1.067 -3.192 1.00 97.44 93 TRP A O 1
ATOM 729 N N . SER A 1 94 ? 7.352 -1.710 -4.782 1.00 97.31 94 SER A N 1
ATOM 730 C CA . SER A 1 94 ? 7.862 -0.856 -5.842 1.00 97.31 94 SER A CA 1
ATOM 731 C C . SER A 1 94 ? 6.804 0.187 -6.172 1.00 97.31 94 SER A C 1
ATOM 733 O O . SER A 1 94 ? 5.606 -0.082 -6.042 1.00 97.31 94 SER A O 1
ATOM 735 N N . ILE A 1 95 ? 7.218 1.373 -6.614 1.00 98.12 95 ILE A N 1
ATOM 736 C CA . ILE A 1 95 ? 6.268 2.450 -6.927 1.00 98.12 95 ILE A CA 1
ATOM 737 C C . ILE A 1 95 ? 5.310 2.021 -8.049 1.00 98.12 95 ILE A C 1
ATOM 739 O O . ILE A 1 95 ? 4.093 2.154 -7.912 1.00 98.12 95 ILE A O 1
ATOM 743 N N . THR A 1 96 ? 5.843 1.452 -9.133 1.00 95.81 96 THR A N 1
ATOM 744 C CA . THR A 1 96 ? 5.061 0.947 -10.272 1.00 95.81 96 THR A CA 1
ATOM 745 C C . THR A 1 96 ? 5.241 -0.560 -10.454 1.00 95.81 96 THR A C 1
ATOM 747 O O . THR A 1 96 ? 6.237 -1.130 -10.014 1.00 95.81 96 THR A O 1
ATOM 750 N N . TYR A 1 97 ? 4.289 -1.204 -11.135 1.00 91.38 97 TYR A N 1
ATOM 751 C CA . TYR A 1 97 ? 4.393 -2.591 -11.610 1.00 91.38 97 TYR A CA 1
ATOM 752 C C . TYR A 1 97 ? 5.133 -2.716 -12.960 1.00 91.38 97 TYR A C 1
ATOM 754 O O . TYR A 1 97 ? 5.372 -3.821 -13.456 1.00 91.38 97 TYR A O 1
ATOM 762 N N . GLU A 1 98 ? 5.474 -1.586 -13.579 1.00 90.50 98 GLU A N 1
ATOM 763 C CA . GLU A 1 98 ? 6.119 -1.537 -14.891 1.00 90.50 98 GLU A CA 1
ATOM 764 C C . GLU A 1 98 ? 7.638 -1.711 -14.800 1.00 90.50 98 GLU A C 1
ATOM 766 O O . GLU A 1 98 ? 8.273 -1.237 -13.862 1.00 90.50 98 GLU A O 1
ATOM 771 N N . SER A 1 99 ? 8.238 -2.341 -15.808 1.00 87.56 99 SER A N 1
ATOM 772 C CA . SER A 1 99 ? 9.693 -2.367 -16.016 1.00 87.56 99 SER A CA 1
ATOM 773 C C . SER A 1 99 ? 10.151 -1.176 -16.882 1.00 87.56 99 SER A C 1
ATOM 775 O O . SER A 1 99 ? 9.429 -0.797 -17.807 1.00 87.56 99 SER A O 1
ATOM 777 N N . PRO A 1 100 ? 11.344 -0.586 -16.644 1.00 84.94 100 PRO A N 1
ATOM 778 C CA . PRO A 1 100 ? 11.870 0.512 -17.464 1.00 84.94 100 PRO A CA 1
ATOM 779 C C . PRO A 1 100 ? 12.281 0.028 -18.854 1.00 84.94 100 PRO A C 1
ATOM 781 O O . PRO A 1 100 ? 12.036 0.697 -19.858 1.00 84.94 100 PRO A O 1
ATOM 784 N N . ALA A 1 101 ? 12.842 -1.181 -18.923 1.00 70.56 101 ALA A N 1
ATOM 785 C CA . ALA A 1 101 ? 12.947 -1.906 -20.167 1.00 70.56 101 ALA A CA 1
ATOM 786 C C . ALA A 1 101 ? 11.540 -2.389 -20.517 1.00 70.56 101 ALA A C 1
ATOM 788 O O . ALA A 1 101 ? 11.089 -3.425 -20.023 1.00 70.56 101 ALA A O 1
ATOM 789 N N . ALA A 1 102 ? 10.853 -1.650 -21.384 1.00 55.78 102 ALA A N 1
ATOM 790 C CA . ALA A 1 102 ? 9.805 -2.211 -22.221 1.00 55.78 102 ALA A CA 1
ATOM 791 C C . ALA A 1 102 ? 10.456 -3.232 -23.171 1.00 55.78 102 ALA A C 1
ATOM 793 O O . ALA A 1 102 ? 10.556 -3.014 -24.375 1.00 55.78 102 ALA A O 1
ATOM 794 N N . SER A 1 103 ? 11.009 -4.325 -22.644 1.00 45.25 103 SER A N 1
ATOM 795 C CA . SER A 1 103 ? 11.499 -5.404 -23.484 1.00 45.25 103 SER A CA 1
ATOM 796 C C . SER A 1 103 ? 10.271 -6.133 -23.996 1.00 45.25 103 SER A C 1
ATOM 798 O O . SER A 1 103 ? 9.678 -6.906 -23.253 1.00 45.25 103 SER A O 1
ATOM 800 N N . ALA A 1 104 ? 9.835 -5.745 -25.196 1.00 45.03 104 ALA A N 1
ATOM 801 C CA . ALA A 1 104 ? 9.722 -6.582 -26.396 1.00 45.03 104 ALA A CA 1
ATOM 802 C C . ALA A 1 104 ? 9.117 -8.001 -26.296 1.00 45.03 104 ALA A C 1
ATOM 804 O O . ALA A 1 104 ? 9.096 -8.705 -27.301 1.00 45.03 104 ALA A O 1
ATOM 805 N N . ASP A 1 105 ? 8.593 -8.414 -25.150 1.00 46.41 105 ASP A N 1
ATOM 806 C CA . ASP A 1 105 ? 7.887 -9.669 -24.979 1.00 46.41 105 ASP A CA 1
ATOM 807 C C . ASP A 1 105 ? 6.405 -9.377 -25.175 1.00 46.41 105 ASP A C 1
ATOM 809 O O . ASP A 1 105 ? 5.781 -8.634 -24.415 1.00 46.41 105 ASP A O 1
ATOM 813 N N . ALA A 1 106 ? 5.858 -9.936 -26.252 1.00 44.91 106 ALA A N 1
ATOM 814 C CA . ALA A 1 106 ? 4.434 -9.955 -26.531 1.00 44.91 106 ALA A CA 1
ATOM 815 C C . ALA A 1 106 ? 3.720 -10.716 -25.405 1.00 44.91 106 ALA A C 1
ATOM 817 O O . ALA A 1 106 ? 3.570 -11.934 -25.460 1.00 44.91 106 ALA A O 1
ATOM 818 N N . THR A 1 107 ? 3.337 -10.004 -24.351 1.00 56.84 107 THR A N 1
ATOM 819 C CA . THR A 1 107 ? 2.587 -10.555 -23.221 1.00 56.84 107 THR A CA 1
ATOM 820 C C . THR A 1 107 ? 1.268 -9.832 -23.041 1.00 56.84 107 THR A C 1
ATOM 822 O O . THR A 1 107 ? 1.160 -8.649 -23.361 1.00 56.84 107 THR A O 1
ATOM 825 N N . ASP A 1 108 ? 0.296 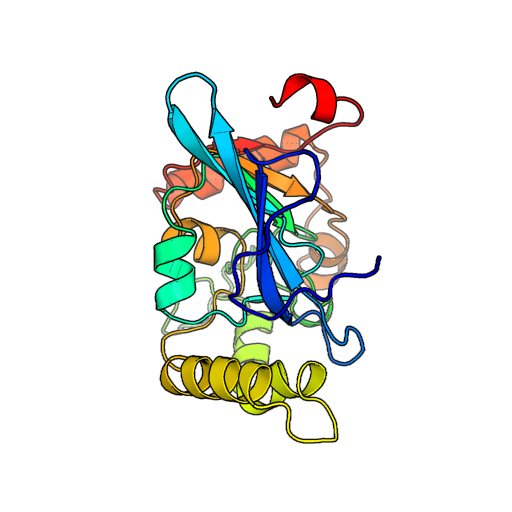-10.528 -22.451 1.00 54.53 108 ASP A N 1
ATOM 826 C CA . ASP A 1 108 ? -1.078 -10.049 -22.255 1.00 54.53 108 ASP A CA 1
ATOM 827 C C . ASP A 1 108 ? -1.182 -8.771 -21.401 1.00 54.53 108 ASP A C 1
ATOM 829 O O . ASP A 1 108 ? -2.189 -8.069 -21.459 1.00 54.53 108 ASP A O 1
ATOM 833 N N . THR A 1 109 ? -0.142 -8.428 -20.628 1.00 62.16 109 THR A N 1
ATOM 834 C CA . THR A 1 109 ? -0.030 -7.142 -19.917 1.00 62.16 109 THR A CA 1
ATOM 835 C C . THR A 1 109 ? 1.233 -6.398 -20.368 1.00 62.16 109 THR A C 1
ATOM 837 O O . THR A 1 109 ? 2.328 -6.699 -19.884 1.00 62.16 109 THR A O 1
ATOM 840 N N . PRO A 1 110 ? 1.125 -5.435 -21.301 1.00 63.88 110 PRO A N 1
ATOM 841 C CA . PRO A 1 110 ? 2.262 -4.638 -21.748 1.00 63.88 110 PRO A CA 1
ATOM 842 C C . PRO A 1 110 ? 2.980 -3.961 -20.572 1.00 63.88 110 PRO A C 1
ATOM 844 O O . PRO A 1 110 ? 2.353 -3.299 -19.748 1.00 63.88 110 PRO A O 1
ATOM 847 N N . GLY A 1 111 ? 4.302 -4.124 -20.502 1.00 72.75 111 GLY A N 1
ATOM 848 C CA . GLY A 1 111 ? 5.150 -3.453 -19.513 1.00 72.75 111 GLY A CA 1
ATOM 849 C C . GLY A 1 111 ? 5.296 -4.155 -18.159 1.00 72.75 111 GLY A C 1
ATOM 850 O O . GLY A 1 111 ? 6.088 -3.677 -17.347 1.00 72.75 111 GLY A O 1
ATOM 851 N N . GLU A 1 112 ? 4.614 -5.281 -17.898 1.00 80.12 112 GLU A N 1
ATOM 852 C CA . GLU A 1 112 ? 4.795 -6.019 -16.637 1.00 80.12 112 GLU A CA 1
ATOM 853 C C . GLU A 1 112 ? 6.223 -6.581 -16.517 1.00 80.12 112 GLU A C 1
ATOM 855 O O . GLU A 1 112 ? 6.734 -7.259 -17.412 1.00 80.12 112 GLU A O 1
ATOM 860 N N . SER A 1 113 ? 6.867 -6.319 -15.376 1.00 84.81 113 SER A N 1
ATOM 861 C CA . SER A 1 113 ? 8.208 -6.822 -15.070 1.00 84.81 113 SER A CA 1
ATOM 862 C C . SER A 1 113 ? 8.262 -8.355 -15.038 1.00 84.81 113 SER A C 1
ATOM 864 O O . SER A 1 113 ? 7.452 -9.003 -14.369 1.00 84.81 113 SER A O 1
ATOM 866 N N . LYS A 1 114 ? 9.300 -8.946 -15.653 1.00 87.31 114 LYS A N 1
ATOM 867 C CA . LYS A 1 114 ? 9.594 -10.392 -15.558 1.00 87.31 114 LYS A CA 1
ATOM 868 C C . LYS A 1 114 ? 9.675 -10.888 -14.107 1.00 87.31 114 LYS A C 1
ATOM 870 O O . LYS A 1 114 ? 9.317 -12.029 -13.829 1.00 87.31 114 LYS A O 1
ATOM 875 N N . TYR A 1 115 ? 10.118 -10.027 -13.184 1.00 91.94 115 TYR A N 1
ATOM 876 C CA . TYR A 1 115 ? 10.229 -10.351 -11.763 1.00 91.94 115 TYR A CA 1
ATOM 877 C C . TYR A 1 115 ? 8.852 -10.491 -11.103 1.00 91.94 115 TYR A C 1
ATOM 879 O O . TYR A 1 115 ? 8.650 -11.413 -10.318 1.00 91.94 115 TYR A O 1
ATOM 887 N N . LEU A 1 116 ? 7.887 -9.626 -11.447 1.00 89.81 116 LEU A N 1
ATOM 888 C CA . LEU A 1 116 ? 6.512 -9.752 -10.946 1.00 89.81 116 LEU A CA 1
ATOM 889 C C . LEU A 1 116 ? 5.804 -10.958 -11.528 1.00 89.81 116 LEU A C 1
ATOM 891 O O . LEU A 1 116 ? 5.117 -11.655 -10.791 1.00 89.81 116 LEU A O 1
ATOM 895 N N . ARG A 1 117 ? 5.983 -11.213 -12.826 1.00 88.38 117 ARG A N 1
ATOM 896 C CA . ARG A 1 117 ? 5.387 -12.375 -13.484 1.00 88.38 117 ARG A CA 1
ATOM 897 C C . ARG A 1 117 ? 5.839 -13.670 -12.819 1.00 88.38 117 ARG A C 1
ATOM 899 O O . ARG A 1 117 ? 5.009 -14.434 -12.342 1.00 88.38 117 ARG 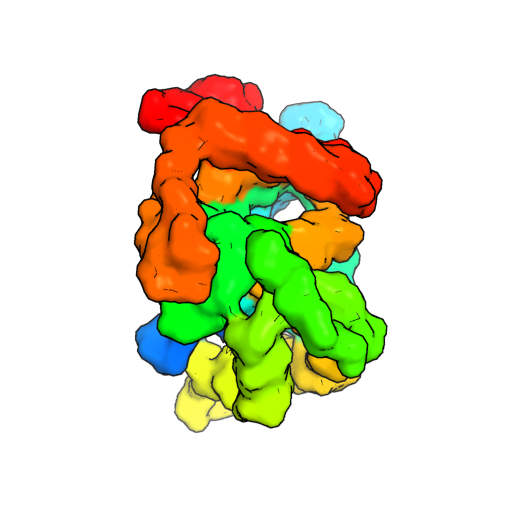A O 1
ATOM 906 N N . SER A 1 118 ? 7.156 -13.838 -12.687 1.00 91.38 118 SER A N 1
ATOM 907 C CA . SER A 1 118 ? 7.752 -14.975 -11.987 1.00 91.38 118 SER A CA 1
ATOM 908 C C . SER A 1 118 ? 7.224 -15.093 -10.554 1.00 91.38 118 SER A C 1
ATOM 910 O O . SER A 1 118 ? 6.820 -16.176 -10.144 1.00 91.38 118 SER A O 1
ATOM 912 N N . PHE A 1 119 ? 7.129 -13.988 -9.807 1.00 92.88 119 PHE A N 1
ATOM 913 C CA . PHE A 1 119 ? 6.547 -14.010 -8.463 1.00 92.88 119 PHE A CA 1
ATOM 914 C C . PHE A 1 119 ? 5.080 -14.473 -8.463 1.00 92.88 119 PHE A C 1
ATOM 916 O O . PHE A 1 119 ? 4.729 -15.361 -7.693 1.00 92.88 119 PHE A O 1
ATOM 923 N N . ARG A 1 120 ? 4.233 -13.933 -9.350 1.00 89.38 120 ARG A N 1
ATOM 924 C CA . ARG A 1 120 ? 2.811 -14.302 -9.465 1.00 89.38 120 ARG A CA 1
ATOM 925 C C . ARG A 1 120 ? 2.608 -15.774 -9.827 1.00 89.38 120 ARG A C 1
ATOM 927 O O . ARG A 1 120 ? 1.686 -16.386 -9.308 1.00 89.38 120 ARG A O 1
ATOM 934 N N . GLU A 1 121 ? 3.457 -16.333 -10.685 1.00 90.25 121 GLU A N 1
ATOM 935 C CA . GLU A 1 121 ? 3.385 -17.742 -11.100 1.00 90.25 121 GLU A CA 1
ATOM 936 C C . GLU A 1 121 ? 3.717 -18.722 -9.964 1.00 90.25 121 GLU A C 1
ATOM 938 O O . GLU A 1 121 ? 3.235 -19.852 -9.971 1.00 90.25 121 GLU A O 1
ATOM 943 N N . HIS A 1 122 ? 4.531 -18.302 -8.990 1.00 90.56 122 HIS A N 1
ATOM 944 C CA . HIS A 1 122 ? 5.031 -19.181 -7.926 1.00 90.56 122 HIS A CA 1
ATOM 945 C C . HIS A 1 122 ? 4.378 -18.939 -6.562 1.00 90.56 122 HIS A C 1
ATOM 947 O O . HIS A 1 122 ? 4.483 -19.788 -5.674 1.00 90.56 122 HIS A O 1
ATOM 953 N N . ILE A 1 123 ? 3.718 -17.797 -6.366 1.00 92.12 123 ILE A N 1
ATOM 954 C CA . ILE A 1 123 ? 3.123 -17.436 -5.082 1.00 92.12 123 ILE A CA 1
ATOM 955 C C . ILE A 1 123 ? 1.676 -17.931 -4.974 1.00 92.12 123 ILE A C 1
ATOM 957 O O . ILE A 1 123 ? 0.881 -17.793 -5.899 1.00 92.12 123 ILE A O 1
ATOM 961 N N . SER A 1 124 ? 1.307 -18.473 -3.811 1.00 93.88 124 SER A N 1
ATOM 962 C CA . SER A 1 124 ? -0.086 -18.807 -3.483 1.00 93.88 124 SER A CA 1
ATOM 963 C C . SER A 1 124 ? -0.587 -17.953 -2.323 1.00 93.88 124 SER A C 1
ATOM 965 O O . SER A 1 124 ? 0.183 -17.601 -1.428 1.00 93.88 124 SER A O 1
ATOM 967 N N . CYS A 1 125 ? -1.889 -17.655 -2.287 1.00 94.38 125 CYS A N 1
ATOM 968 C CA . CYS A 1 125 ? -2.485 -16.929 -1.161 1.00 94.38 125 CYS A CA 1
ATOM 969 C C . CYS A 1 125 ? -2.262 -17.659 0.170 1.00 94.38 125 CYS A C 1
ATOM 971 O O . CYS A 1 125 ? -1.993 -17.028 1.187 1.00 94.38 125 CYS A O 1
ATOM 973 N N . THR A 1 126 ? -2.313 -18.993 0.158 1.00 94.94 126 THR A N 1
ATOM 974 C CA . THR A 1 126 ? -2.064 -19.832 1.336 1.00 94.94 126 THR A CA 1
ATOM 975 C C . THR A 1 126 ? -0.640 -19.673 1.862 1.00 94.94 126 THR A C 1
ATOM 977 O O . THR A 1 126 ? -0.439 -19.631 3.072 1.00 94.94 126 THR A O 1
ATOM 980 N N . HIS A 1 127 ? 0.344 -19.547 0.967 1.00 95.06 127 HIS A N 1
ATOM 981 C CA . HIS A 1 127 ? 1.721 -19.241 1.349 1.00 95.06 127 HIS A CA 1
ATOM 982 C C . HIS A 1 127 ? 1.831 -17.839 1.963 1.00 95.06 127 HIS A C 1
ATOM 984 O O . HIS A 1 127 ? 2.440 -17.685 3.017 1.00 95.06 127 HIS A O 1
ATOM 990 N N . LEU A 1 128 ? 1.192 -16.834 1.353 1.00 95.38 128 LEU A N 1
ATOM 991 C CA . LEU A 1 128 ? 1.234 -15.451 1.839 1.00 95.38 128 LEU A CA 1
ATOM 992 C C . LEU A 1 128 ? 0.676 -15.293 3.261 1.00 95.38 128 LEU A C 1
ATOM 994 O O . LEU A 1 128 ? 1.226 -14.535 4.051 1.00 95.38 128 LEU A O 1
ATOM 998 N N . ILE A 1 129 ? -0.397 -16.009 3.610 1.00 96.44 129 ILE A N 1
ATOM 999 C CA . ILE A 1 129 ? -1.005 -15.904 4.948 1.00 96.44 129 ILE A CA 1
ATOM 1000 C C . ILE A 1 129 ? -0.288 -16.745 6.011 1.00 96.44 129 ILE A C 1
ATOM 1002 O O . ILE A 1 129 ? -0.525 -16.547 7.203 1.00 96.44 129 ILE A O 1
ATOM 1006 N N . ALA A 1 130 ? 0.570 -17.693 5.616 1.00 95.44 130 ALA A N 1
ATOM 1007 C CA . ALA A 1 130 ? 1.158 -18.671 6.533 1.00 95.44 130 ALA A CA 1
ATOM 1008 C C . ALA A 1 130 ? 1.972 -18.014 7.661 1.00 95.44 130 ALA A C 1
ATOM 1010 O O . ALA A 1 130 ? 1.970 -18.504 8.787 1.00 95.44 130 ALA A O 1
ATOM 1011 N N . THR A 1 131 ? 2.603 -16.870 7.391 1.00 93.38 131 THR A N 1
ATOM 1012 C CA . THR A 1 131 ? 3.377 -16.078 8.364 1.00 93.38 131 THR A CA 1
ATOM 1013 C C . THR A 1 131 ? 2.523 -15.400 9.440 1.00 93.38 131 THR A C 1
ATOM 1015 O O . THR A 1 131 ? 3.066 -14.883 10.419 1.00 93.38 131 THR A O 1
ATOM 1018 N N . HIS A 1 132 ? 1.198 -15.385 9.276 1.00 95.19 132 HIS A N 1
ATOM 1019 C CA . HIS A 1 132 ? 0.251 -14.752 10.196 1.00 95.19 132 HIS A CA 1
ATOM 1020 C C . HIS A 1 132 ? -0.613 -15.755 10.963 1.00 95.19 132 HIS A C 1
ATOM 1022 O O . HIS A 1 132 ? -1.311 -15.365 11.901 1.00 95.19 132 HIS A O 1
ATOM 1028 N N . LEU A 1 133 ? -0.607 -17.033 10.574 1.00 94.12 133 LEU A N 1
ATOM 1029 C CA . LEU A 1 133 ? -1.431 -18.045 11.223 1.00 94.12 133 LEU A CA 1
ATOM 1030 C C . LEU A 1 133 ? -0.720 -18.592 12.472 1.00 94.12 133 LEU A C 1
ATOM 1032 O O . LEU A 1 133 ? 0.360 -19.175 12.360 1.00 94.12 133 LEU A O 1
ATOM 1036 N N . PRO A 1 134 ? -1.306 -18.439 13.674 1.00 88.94 134 PRO A N 1
ATOM 1037 C CA . PRO A 1 134 ? -0.752 -19.054 14.872 1.00 88.94 134 PRO A CA 1
ATOM 1038 C C . PRO A 1 134 ? -0.824 -20.584 14.790 1.00 88.94 134 PRO A C 1
ATOM 1040 O O . PRO A 1 134 ? -1.727 -21.142 14.169 1.00 88.94 134 PRO A O 1
ATOM 1043 N N . ILE A 1 135 ? 0.090 -21.265 15.495 1.00 84.56 135 ILE A N 1
ATOM 1044 C CA . ILE A 1 135 ? 0.128 -22.740 15.580 1.00 84.56 135 ILE A CA 1
ATOM 1045 C C . ILE A 1 135 ? -1.211 -23.296 16.087 1.00 84.56 135 ILE A C 1
ATOM 1047 O O . ILE A 1 135 ? -1.693 -24.321 15.610 1.00 84.56 135 ILE A O 1
ATOM 1051 N N . LEU A 1 136 ? -1.809 -22.621 17.074 1.00 89.88 136 LEU A N 1
ATOM 1052 C CA . LEU A 1 136 ? -3.124 -22.963 17.605 1.00 89.88 136 LEU A CA 1
ATOM 1053 C C . LEU A 1 136 ? -4.195 -22.102 16.947 1.00 89.88 136 LEU A C 1
ATOM 1055 O O . LEU A 1 136 ? -4.024 -20.895 16.785 1.00 89.88 136 LEU A O 1
ATOM 1059 N N . ARG A 1 137 ? -5.338 -22.717 16.632 1.00 90.62 137 ARG A N 1
ATOM 1060 C CA . ARG A 1 137 ? -6.449 -22.025 15.979 1.00 90.62 137 ARG A CA 1
ATOM 1061 C C . ARG A 1 137 ? -6.937 -20.845 16.823 1.00 90.62 137 ARG A C 1
ATOM 1063 O O . ARG A 1 137 ? -7.529 -21.033 17.882 1.00 90.62 137 ARG A O 1
ATOM 1070 N N . HIS A 1 138 ? -6.769 -19.639 16.292 1.00 94.50 138 HIS A N 1
ATOM 1071 C CA . HIS A 1 138 ? -7.345 -18.411 16.830 1.00 94.50 138 HIS A CA 1
ATOM 1072 C C . HIS A 1 138 ? -8.552 -18.003 15.982 1.00 94.50 138 HIS A C 1
ATOM 1074 O O . HIS A 1 138 ? -8.386 -17.625 14.822 1.00 94.50 138 HIS A O 1
ATOM 1080 N N . SER A 1 139 ? -9.763 -18.070 16.545 1.00 94.88 139 SER A N 1
ATOM 1081 C CA . SER A 1 139 ? -11.027 -17.944 15.794 1.00 94.88 139 SER A CA 1
ATOM 1082 C C . SER A 1 139 ? -11.112 -16.678 14.940 1.00 94.88 139 SER A C 1
ATOM 1084 O O . SER A 1 139 ? -11.456 -16.768 13.768 1.00 94.88 139 SER A O 1
ATOM 1086 N N . ARG A 1 140 ? -10.744 -15.521 15.502 1.00 94.94 140 ARG A N 1
ATOM 1087 C CA . ARG A 1 140 ? -10.810 -14.223 14.809 1.00 94.94 140 ARG A CA 1
ATOM 1088 C C . ARG A 1 140 ? -9.794 -14.093 13.668 1.00 94.94 140 ARG A C 1
ATOM 1090 O O . ARG A 1 140 ? -10.183 -13.781 12.552 1.00 94.94 140 ARG A O 1
ATOM 1097 N N . ILE A 1 141 ? -8.522 -14.412 13.924 1.00 96.38 141 ILE A N 1
ATOM 1098 C CA . ILE A 1 141 ? -7.456 -14.404 12.906 1.00 96.38 141 ILE A CA 1
ATOM 1099 C C . ILE A 1 141 ? -7.786 -15.367 11.758 1.00 96.38 141 ILE A C 1
ATOM 1101 O O . ILE A 1 141 ? -7.675 -14.996 10.596 1.00 96.38 141 ILE A O 1
ATOM 1105 N N . HIS A 1 142 ? -8.230 -16.588 12.070 1.00 97.00 142 HIS A N 1
ATOM 1106 C CA . HIS A 1 142 ? -8.575 -17.565 11.035 1.00 97.00 142 HIS A CA 1
ATOM 1107 C C . HIS A 1 142 ? -9.786 -17.108 10.217 1.00 97.00 142 HIS A C 1
ATOM 1109 O O . HIS A 1 142 ? -9.724 -17.159 8.998 1.00 97.00 142 HIS A O 1
ATOM 1115 N N . ALA A 1 143 ? -10.836 -16.581 10.859 1.00 96.69 143 ALA A N 1
ATOM 1116 C CA . ALA A 1 143 ? -11.996 -16.047 10.144 1.00 96.69 143 ALA A CA 1
ATOM 1117 C C . ALA A 1 143 ? -11.622 -14.887 9.203 1.00 96.69 143 ALA A C 1
ATOM 1119 O O . ALA A 1 143 ? -12.108 -14.832 8.076 1.00 96.69 143 ALA A O 1
ATOM 1120 N N . TYR A 1 144 ? -10.716 -13.998 9.629 1.00 97.62 144 TYR A N 1
ATOM 1121 C CA . TYR A 1 144 ? -10.200 -12.930 8.771 1.00 97.62 144 TYR A CA 1
ATOM 1122 C C . TYR A 1 144 ? -9.548 -13.495 7.500 1.00 97.62 144 TYR A C 1
ATOM 1124 O O . TYR A 1 144 ? -9.844 -13.040 6.393 1.00 97.62 144 TYR A O 1
ATOM 1132 N N . PHE A 1 145 ? -8.680 -14.502 7.642 1.00 97.44 145 PHE A N 1
ATOM 1133 C CA . PHE A 1 145 ? -7.996 -15.092 6.494 1.00 97.44 145 PHE A CA 1
ATOM 1134 C C . PHE A 1 145 ? -8.891 -15.998 5.645 1.00 97.44 145 PHE A C 1
ATOM 1136 O O . PHE A 1 145 ? -8.700 -16.034 4.434 1.00 97.44 145 PHE A O 1
ATOM 1143 N N . ASP A 1 146 ? -9.901 -16.647 6.224 1.00 96.50 146 ASP A N 1
ATOM 1144 C CA . ASP A 1 146 ? -10.933 -17.364 5.466 1.00 96.50 146 ASP A CA 1
ATOM 1145 C C . ASP A 1 146 ? -11.673 -16.392 4.519 1.00 96.50 146 ASP A C 1
ATOM 1147 O O . ASP A 1 146 ? -11.856 -16.685 3.335 1.00 96.50 146 ASP A O 1
ATOM 1151 N N . GLU A 1 147 ? -12.027 -15.191 4.999 1.00 96.19 147 GLU A N 1
ATOM 1152 C CA . GLU A 1 147 ? -12.624 -14.132 4.169 1.00 96.19 147 GLU A CA 1
ATOM 1153 C C . GLU A 1 147 ? -11.656 -13.586 3.108 1.00 96.19 147 GLU A C 1
ATOM 1155 O O . GLU A 1 147 ? -12.072 -13.292 1.986 1.00 96.19 147 GLU A O 1
ATOM 1160 N N . PHE A 1 148 ? -10.370 -13.438 3.440 1.00 96.56 148 PHE A N 1
ATOM 1161 C CA . PHE A 1 148 ? -9.347 -13.023 2.475 1.00 96.56 148 PHE A CA 1
ATOM 1162 C C . PHE A 1 148 ? -9.183 -14.054 1.352 1.00 96.56 148 PHE A C 1
ATOM 1164 O O . PHE A 1 148 ? -9.195 -13.684 0.178 1.00 96.56 148 PHE A O 1
ATOM 1171 N N . LEU A 1 149 ? -9.073 -15.342 1.692 1.00 95.88 149 LEU A N 1
ATOM 1172 C CA . LEU A 1 149 ? -8.903 -16.427 0.723 1.00 95.88 149 LEU A CA 1
ATOM 1173 C C . LEU A 1 149 ? -10.095 -16.540 -0.231 1.00 95.88 149 LEU A C 1
ATOM 1175 O O . LEU A 1 149 ? -9.898 -16.834 -1.404 1.00 95.88 149 LEU A O 1
ATOM 1179 N N . ALA A 1 150 ? -11.310 -16.229 0.228 1.00 93.00 150 ALA A N 1
ATOM 1180 C CA . ALA A 1 150 ? -12.497 -16.187 -0.627 1.00 93.00 150 ALA A CA 1
ATOM 1181 C C . ALA A 1 150 ? -12.456 -15.081 -1.707 1.00 93.00 150 ALA A C 1
ATOM 1183 O O . ALA A 1 150 ? -13.282 -15.089 -2.618 1.00 93.00 150 ALA A O 1
ATOM 1184 N N . TYR A 1 151 ? -11.533 -14.119 -1.599 1.00 86.88 151 TYR A N 1
ATOM 1185 C CA . TYR A 1 151 ? -11.410 -12.956 -2.485 1.00 86.88 151 TYR A CA 1
ATOM 1186 C C . TYR A 1 151 ? -10.052 -12.862 -3.195 1.00 86.88 151 TYR A C 1
ATOM 1188 O O . TYR A 1 151 ? -9.886 -12.053 -4.107 1.00 86.88 151 TYR A O 1
ATOM 1196 N N . CYS A 1 152 ? -9.056 -13.646 -2.777 1.00 86.31 152 CYS A N 1
ATOM 1197 C CA . CYS A 1 152 ? -7.664 -13.390 -3.146 1.00 86.31 152 CYS A CA 1
ATOM 1198 C C . CYS A 1 152 ? -7.372 -13.538 -4.657 1.00 86.31 152 CYS A C 1
ATOM 1200 O O . CYS A 1 152 ? -6.380 -12.989 -5.143 1.00 86.31 152 CYS A O 1
ATOM 1202 N N . ASP A 1 153 ? -8.279 -14.175 -5.403 1.00 74.19 153 ASP A N 1
ATOM 1203 C CA . ASP A 1 153 ? -8.253 -14.279 -6.864 1.00 74.19 153 ASP A CA 1
ATOM 1204 C C . ASP A 1 153 ? -8.465 -12.926 -7.585 1.00 74.19 153 ASP A C 1
ATOM 1206 O O . ASP A 1 153 ? -8.069 -12.779 -8.740 1.00 74.19 153 ASP A O 1
ATOM 1210 N N . GLU A 1 154 ? -9.001 -11.884 -6.925 1.00 70.06 154 GLU A N 1
ATOM 1211 C CA . GLU A 1 154 ? -9.225 -10.537 -7.504 1.00 70.06 154 GLU A CA 1
ATOM 1212 C C . GLU A 1 154 ? -7.924 -9.687 -7.643 1.00 70.06 154 GLU A C 1
ATOM 1214 O O . GLU A 1 154 ? -7.938 -8.452 -7.586 1.00 70.06 154 GLU A O 1
ATOM 1219 N N . ARG A 1 155 ? -6.779 -10.355 -7.866 1.00 82.94 155 ARG A N 1
ATOM 1220 C CA . ARG A 1 155 ? -5.407 -9.827 -8.026 1.00 82.94 155 ARG A CA 1
ATOM 1221 C C . ARG A 1 155 ? -4.954 -8.976 -6.834 1.00 82.94 155 ARG A C 1
ATOM 1223 O O . ARG A 1 155 ? -5.396 -7.852 -6.638 1.00 82.94 155 ARG A O 1
ATOM 1230 N N . ILE A 1 156 ? -4.013 -9.466 -6.040 1.00 92.88 156 ILE A N 1
ATOM 1231 C CA . ILE A 1 156 ? -3.412 -8.679 -4.952 1.00 92.88 156 ILE A CA 1
ATOM 1232 C C . ILE A 1 156 ? -2.546 -7.539 -5.552 1.00 92.88 156 ILE A C 1
ATOM 1234 O O . ILE A 1 156 ? -1.792 -7.818 -6.496 1.00 92.88 156 ILE A O 1
ATOM 1238 N N . PRO A 1 157 ? -2.633 -6.283 -5.051 1.00 94.94 157 PRO A N 1
ATOM 1239 C CA . PRO A 1 157 ? -1.742 -5.187 -5.445 1.00 94.94 157 PRO A CA 1
ATOM 1240 C C . PRO A 1 157 ? -0.283 -5.508 -5.118 1.00 94.94 157 PRO A C 1
ATOM 1242 O O . PRO A 1 157 ? 0.028 -5.864 -3.981 1.00 94.94 157 PRO A O 1
ATOM 1245 N N . LEU A 1 158 ? 0.612 -5.362 -6.095 1.00 95.00 158 LEU A N 1
ATOM 1246 C CA . LEU A 1 158 ? 2.049 -5.622 -5.937 1.00 95.00 158 LEU A CA 1
ATOM 1247 C C . LEU A 1 158 ? 2.901 -4.359 -6.140 1.00 95.00 158 LEU A C 1
ATOM 1249 O O . LEU A 1 158 ? 4.125 -4.434 -6.232 1.00 95.00 158 LEU A O 1
ATOM 1253 N N . SER A 1 159 ? 2.257 -3.198 -6.222 1.00 96.88 159 SER A N 1
ATOM 1254 C CA . SER A 1 159 ? 2.900 -1.895 -6.340 1.00 96.88 159 SER A CA 1
ATOM 1255 C C . SER A 1 159 ? 2.088 -0.818 -5.630 1.00 96.88 159 SER A C 1
ATOM 1257 O O . SER A 1 159 ? 0.875 -0.963 -5.436 1.00 96.88 159 SER A O 1
ATOM 1259 N N . VAL A 1 160 ? 2.750 0.293 -5.300 1.00 98.44 160 VAL A N 1
ATOM 1260 C CA . VAL A 1 160 ? 2.095 1.473 -4.719 1.00 98.44 160 VAL A CA 1
ATOM 1261 C C . VAL A 1 160 ? 0.982 1.967 -5.642 1.00 98.44 160 VAL A C 1
ATOM 1263 O O . VAL A 1 160 ? -0.125 2.222 -5.177 1.00 98.44 160 VAL A O 1
ATOM 1266 N N . PHE A 1 161 ? 1.230 2.047 -6.951 1.00 97.88 161 PHE A N 1
ATOM 1267 C CA . PHE A 1 161 ? 0.232 2.513 -7.917 1.00 97.88 161 PHE A CA 1
ATOM 1268 C C . PHE A 1 161 ? -1.014 1.623 -7.991 1.00 97.88 161 PHE A C 1
ATOM 1270 O O . PHE A 1 161 ? -2.119 2.159 -7.951 1.00 97.88 161 PHE A O 1
ATOM 1277 N N . GLU A 1 162 ? -0.870 0.292 -8.028 1.00 96.19 162 GLU A N 1
ATOM 1278 C CA . GLU A 1 162 ? -2.031 -0.620 -8.002 1.00 96.19 162 GLU A CA 1
ATOM 1279 C C . GLU A 1 162 ? -2.850 -0.468 -6.712 1.00 96.19 162 GLU A C 1
ATOM 1281 O O . GLU A 1 162 ? -4.071 -0.619 -6.717 1.00 96.19 162 GLU A O 1
ATOM 1286 N N . PHE A 1 163 ? -2.193 -0.191 -5.583 1.00 97.94 163 PHE A N 1
ATOM 1287 C CA . PHE A 1 163 ? -2.889 0.010 -4.316 1.00 97.94 163 PHE A CA 1
ATOM 1288 C C . PHE A 1 163 ? -3.611 1.363 -4.265 1.00 97.94 163 PHE A C 1
ATOM 1290 O O . PHE A 1 163 ? -4.775 1.431 -3.865 1.00 97.94 163 PHE A O 1
ATOM 1297 N N . VAL A 1 164 ? -2.945 2.425 -4.722 1.00 98.56 164 VAL A N 1
ATOM 1298 C CA . VAL A 1 164 ? -3.490 3.786 -4.828 1.00 98.56 164 VAL A CA 1
ATOM 1299 C C . VAL A 1 164 ? -4.708 3.826 -5.745 1.00 98.56 164 VAL A C 1
ATOM 1301 O O . VAL A 1 164 ? -5.708 4.434 -5.377 1.00 98.56 164 VAL A O 1
ATOM 1304 N N . GLU A 1 165 ? -4.675 3.124 -6.878 1.00 97.31 165 GLU A N 1
ATOM 1305 C CA . GLU A 1 165 ? -5.819 3.002 -7.791 1.00 97.31 165 GLU A CA 1
ATOM 1306 C C . GLU A 1 165 ? -7.066 2.435 -7.087 1.00 97.31 165 GLU A C 1
ATOM 1308 O O . GLU A 1 165 ? -8.188 2.860 -7.355 1.00 97.31 165 GLU A O 1
ATOM 1313 N N . ARG A 1 166 ? -6.881 1.512 -6.134 1.00 96.25 166 ARG A N 1
ATOM 1314 C CA . ARG A 1 166 ? -7.991 0.862 -5.419 1.00 96.25 166 ARG A CA 1
ATOM 1315 C C . ARG A 1 166 ? -8.572 1.682 -4.280 1.00 96.25 166 ARG A C 1
ATOM 1317 O O . ARG A 1 166 ? -9.765 1.557 -4.013 1.00 96.25 166 ARG A O 1
ATOM 1324 N N . ILE A 1 167 ? -7.742 2.438 -3.561 1.00 97.94 167 ILE A N 1
ATOM 1325 C CA . ILE A 1 167 ? -8.181 3.160 -2.355 1.00 97.94 167 ILE A CA 1
ATOM 1326 C C . ILE A 1 167 ? -8.257 4.676 -2.543 1.00 97.94 167 ILE A C 1
ATOM 1328 O O . ILE A 1 167 ? -8.689 5.362 -1.621 1.00 97.94 167 ILE A O 1
ATOM 1332 N N . ASN A 1 168 ? -7.820 5.197 -3.691 1.00 98.19 168 ASN A N 1
ATOM 1333 C CA . ASN A 1 168 ? -7.913 6.600 -4.092 1.00 98.19 168 ASN A CA 1
ATOM 1334 C C . ASN A 1 168 ? -7.583 7.602 -2.957 1.00 98.19 168 ASN A C 1
ATOM 1336 O O . ASN A 1 168 ? -8.430 8.415 -2.578 1.00 98.19 168 ASN A O 1
ATOM 1340 N N . PRO A 1 169 ? -6.393 7.521 -2.332 1.00 98.38 169 PRO A N 1
ATOM 1341 C CA . PRO A 1 169 ? -6.026 8.429 -1.256 1.00 98.38 169 PRO A CA 1
ATOM 1342 C C . PRO A 1 169 ? -5.816 9.855 -1.795 1.00 98.38 169 PRO A C 1
ATOM 1344 O O . PRO A 1 169 ? -5.416 10.040 -2.941 1.00 98.38 169 PRO A O 1
ATOM 1347 N N . GLY A 1 170 ? -6.023 10.882 -0.971 1.00 97.94 170 GLY A N 1
ATOM 1348 C CA . GLY A 1 170 ? -5.771 12.272 -1.368 1.00 97.94 170 GLY A CA 1
ATOM 1349 C C . GLY A 1 170 ? -4.282 12.554 -1.596 1.00 97.94 170 GLY A C 1
ATOM 1350 O O . GLY A 1 170 ? -3.891 13.084 -2.636 1.00 97.94 170 GLY A O 1
ATOM 1351 N N . LYS A 1 171 ? -3.441 12.162 -0.632 1.00 97.94 171 LYS A N 1
ATOM 1352 C CA . LYS A 1 171 ? -1.979 12.307 -0.689 1.00 97.94 171 LYS A CA 1
ATOM 1353 C C . LYS A 1 171 ? -1.279 10.973 -0.442 1.00 97.94 171 LYS A C 1
ATOM 1355 O O . LYS A 1 171 ? -1.723 10.194 0.402 1.00 97.94 171 LYS A O 1
ATOM 1360 N N . VAL A 1 172 ? -0.159 10.745 -1.123 1.00 98.44 172 VAL A N 1
ATOM 1361 C CA . VAL A 1 172 ? 0.700 9.567 -0.945 1.00 98.44 172 VAL A CA 1
ATOM 1362 C C . VAL A 1 172 ? 2.121 10.021 -0.626 1.00 98.44 172 VAL A C 1
ATOM 1364 O O . VAL A 1 172 ? 2.783 10.622 -1.463 1.00 98.44 172 VAL A O 1
ATOM 1367 N N . CYS A 1 173 ? 2.595 9.722 0.575 1.00 97.69 173 CYS A N 1
ATOM 1368 C CA . CYS A 1 173 ? 3.965 9.945 1.012 1.00 97.69 173 CYS A CA 1
ATOM 1369 C C . CYS A 1 173 ? 4.777 8.668 0.764 1.00 97.69 173 CYS A C 1
ATOM 1371 O O . CYS A 1 173 ? 4.532 7.646 1.407 1.00 97.69 173 CYS A O 1
ATOM 1373 N N . LEU A 1 174 ? 5.732 8.722 -0.160 1.00 97.50 174 LEU A N 1
ATOM 1374 C CA . LEU A 1 174 ? 6.618 7.607 -0.487 1.00 97.50 174 LEU A CA 1
ATOM 1375 C C . LEU A 1 174 ? 7.746 7.514 0.541 1.00 97.50 174 LEU A C 1
ATOM 1377 O O . LEU A 1 174 ? 8.635 8.362 0.565 1.00 97.50 174 LEU A O 1
ATOM 1381 N N . VAL A 1 175 ? 7.725 6.490 1.386 1.00 95.31 175 VAL A N 1
ATOM 1382 C CA . VAL A 1 175 ? 8.753 6.260 2.409 1.00 95.31 175 VAL A CA 1
ATOM 1383 C C . VAL A 1 175 ? 9.700 5.132 1.996 1.00 95.31 175 VAL A C 1
ATOM 1385 O O . VAL A 1 175 ? 9.387 4.320 1.132 1.00 95.31 175 VAL A O 1
ATOM 1388 N N . HIS A 1 176 ? 10.883 5.099 2.611 1.00 90.88 176 HIS A N 1
ATOM 1389 C CA . HIS A 1 176 ? 11.868 4.011 2.484 1.00 90.88 176 HIS A CA 1
ATOM 1390 C C . HIS A 1 176 ? 12.523 3.814 1.107 1.00 90.88 176 HIS A C 1
ATOM 1392 O O . HIS A 1 176 ? 13.147 2.784 0.880 1.00 90.88 176 HIS A O 1
ATOM 1398 N N . TYR A 1 177 ? 12.491 4.797 0.202 1.00 94.31 177 TYR A N 1
ATOM 1399 C CA . TYR A 1 177 ? 13.200 4.661 -1.075 1.00 94.31 177 TYR A CA 1
ATOM 1400 C C . TYR A 1 177 ? 14.722 4.512 -0.895 1.00 94.31 177 TYR A C 1
ATOM 1402 O O . TYR A 1 177 ? 15.412 5.452 -0.493 1.00 94.31 177 TYR A O 1
ATOM 1410 N N . GLY A 1 178 ? 15.245 3.333 -1.248 1.00 92.12 178 GLY A N 1
ATOM 1411 C CA . GLY A 1 178 ? 16.677 3.032 -1.296 1.00 92.12 178 GLY A CA 1
ATOM 1412 C C . GLY A 1 178 ? 17.245 3.011 -2.718 1.00 92.12 178 GLY A C 1
ATOM 1413 O O . GLY A 1 178 ? 18.422 3.310 -2.919 1.00 92.12 178 GLY A O 1
ATOM 1414 N N . GLY A 1 179 ? 16.433 2.652 -3.722 1.00 93.62 179 GLY A N 1
ATOM 1415 C CA . GLY A 1 179 ? 16.811 2.662 -5.145 1.00 93.62 179 GLY A CA 1
ATOM 1416 C C . GLY A 1 179 ? 17.904 1.661 -5.547 1.00 93.62 179 GLY A C 1
ATOM 1417 O O . GLY A 1 179 ? 18.355 1.656 -6.691 1.00 93.62 179 GLY A O 1
ATOM 1418 N N . MET A 1 180 ? 18.349 0.802 -4.629 1.00 96.56 180 MET A N 1
ATOM 1419 C CA . MET A 1 180 ? 19.403 -0.177 -4.900 1.00 96.56 180 MET A CA 1
ATOM 1420 C C . MET A 1 180 ? 18.965 -1.211 -5.936 1.00 96.56 180 MET A C 1
ATOM 1422 O O . MET A 1 180 ? 19.749 -1.546 -6.824 1.00 96.56 180 MET A O 1
ATOM 1426 N N . GLU A 1 181 ? 17.705 -1.641 -5.882 1.00 95.88 181 GLU A N 1
ATOM 1427 C CA . GLU A 1 181 ? 17.175 -2.625 -6.829 1.00 95.88 181 GLU A CA 1
ATOM 1428 C C . GLU A 1 181 ? 16.959 -2.044 -8.222 1.00 95.88 181 GLU A C 1
ATOM 1430 O O . GLU A 1 181 ? 17.194 -2.737 -9.212 1.00 95.88 181 GLU A O 1
ATOM 1435 N N . ASP A 1 182 ? 16.642 -0.749 -8.319 1.00 95.38 182 ASP A N 1
ATOM 1436 C CA . ASP A 1 182 ? 16.621 -0.036 -9.599 1.00 95.38 182 ASP A CA 1
ATOM 1437 C C . ASP A 1 182 ? 17.986 -0.151 -10.297 1.00 95.38 182 ASP A C 1
ATOM 1439 O O . ASP A 1 182 ? 18.068 -0.505 -11.473 1.00 95.38 182 ASP A O 1
ATOM 1443 N N . ARG A 1 183 ? 19.085 0.062 -9.564 1.00 95.50 183 ARG A N 1
ATOM 1444 C CA . ARG A 1 183 ? 20.437 -0.041 -10.127 1.00 95.50 183 ARG A CA 1
ATOM 1445 C C . ARG A 1 183 ? 20.848 -1.478 -10.414 1.00 95.50 183 ARG A C 1
ATOM 1447 O O . ARG A 1 183 ? 21.356 -1.766 -11.494 1.00 95.50 183 ARG A O 1
ATOM 1454 N N . ASN A 1 184 ? 20.669 -2.363 -9.439 1.00 95.38 184 ASN A N 1
ATOM 1455 C CA . ASN A 1 184 ? 21.212 -3.718 -9.486 1.00 95.38 184 ASN A CA 1
ATOM 1456 C C . ASN A 1 184 ? 20.454 -4.625 -10.464 1.00 95.38 184 ASN A C 1
ATOM 1458 O O . ASN A 1 184 ? 21.060 -5.516 -11.059 1.00 95.38 184 ASN A O 1
ATOM 1462 N N . HIS A 1 185 ? 19.146 -4.407 -10.632 1.00 93.19 185 HIS A N 1
ATOM 1463 C CA . HIS A 1 185 ? 18.279 -5.295 -11.411 1.00 93.19 185 HIS A CA 1
ATOM 1464 C C . HIS A 1 185 ? 17.674 -4.640 -12.649 1.00 93.19 185 HIS A C 1
ATOM 1466 O O . HIS A 1 185 ? 17.306 -5.357 -13.581 1.00 93.19 185 HIS A O 1
ATOM 1472 N N . HIS A 1 186 ? 17.625 -3.306 -12.695 1.00 90.94 186 HIS A N 1
ATOM 1473 C CA . HIS A 1 186 ? 17.045 -2.568 -13.820 1.00 90.94 186 HIS A CA 1
ATOM 1474 C C . HIS A 1 186 ? 18.041 -1.655 -14.546 1.00 90.94 186 HIS A C 1
ATOM 1476 O O . HIS A 1 186 ? 17.704 -1.116 -15.594 1.00 90.94 186 HIS A O 1
ATOM 1482 N N . GLY A 1 187 ? 19.279 -1.518 -14.050 1.00 92.50 187 GLY A N 1
ATOM 1483 C CA . GLY A 1 187 ? 20.317 -0.687 -14.674 1.00 92.50 187 GLY A CA 1
ATOM 1484 C C . GLY A 1 187 ? 20.063 0.820 -14.561 1.00 92.50 187 GLY A C 1
ATOM 1485 O O . GLY A 1 187 ? 20.674 1.609 -15.278 1.00 92.50 187 GLY A O 1
ATOM 1486 N N . GLU A 1 188 ? 19.166 1.222 -13.666 1.00 94.94 188 GLU A N 1
ATOM 1487 C CA . GLU A 1 188 ? 18.695 2.594 -13.528 1.00 94.94 188 GLU A CA 1
ATOM 1488 C C . GLU A 1 188 ? 19.493 3.365 -12.467 1.00 94.94 188 GLU A C 1
ATOM 1490 O O . GLU A 1 188 ? 19.934 2.817 -11.454 1.00 94.94 188 GLU A O 1
ATOM 1495 N N . SER A 1 189 ? 19.686 4.668 -12.672 1.00 96.31 189 SER A N 1
ATOM 1496 C CA . SER A 1 189 ? 20.384 5.516 -11.700 1.00 96.31 189 SER A CA 1
ATOM 1497 C C . SER A 1 189 ? 19.518 5.793 -10.469 1.00 96.31 189 SER A C 1
ATOM 1499 O O . SER A 1 189 ? 18.295 5.887 -10.562 1.00 96.31 189 SER A O 1
ATOM 1501 N N . LEU A 1 190 ? 20.149 5.953 -9.302 1.00 96.69 190 LEU A N 1
ATOM 1502 C CA . LEU A 1 190 ? 19.440 6.336 -8.081 1.00 96.69 190 LEU A CA 1
ATOM 1503 C C . LEU A 1 190 ? 18.962 7.789 -8.201 1.00 96.69 190 LEU A C 1
ATOM 1505 O O . LEU A 1 190 ? 19.744 8.675 -8.548 1.00 96.69 190 LEU A O 1
ATOM 1509 N N . LEU A 1 191 ? 17.693 8.025 -7.873 1.00 96.81 191 LEU A N 1
ATOM 1510 C CA . LEU A 1 191 ? 17.104 9.358 -7.809 1.00 96.81 191 LEU A CA 1
ATOM 1511 C C . LEU A 1 191 ? 17.235 9.941 -6.400 1.00 96.81 191 LEU A C 1
ATOM 1513 O O . LEU A 1 191 ? 17.058 9.237 -5.408 1.00 96.81 191 LEU A O 1
ATOM 1517 N N . ASN A 1 192 ? 17.506 11.241 -6.310 1.00 95.31 192 ASN A N 1
ATOM 1518 C CA . ASN A 1 192 ? 17.331 11.982 -5.061 1.00 95.31 192 ASN A CA 1
ATOM 1519 C C . ASN A 1 192 ? 15.830 12.257 -4.789 1.00 95.31 192 ASN A C 1
ATOM 1521 O O . ASN A 1 192 ? 15.012 12.059 -5.691 1.00 95.31 192 ASN A O 1
ATOM 1525 N N . PRO A 1 193 ? 15.442 12.747 -3.593 1.00 94.88 193 PRO A N 1
ATOM 1526 C CA . PRO A 1 193 ? 14.032 12.957 -3.249 1.00 94.88 193 PRO A CA 1
ATOM 1527 C C . PRO A 1 193 ? 13.241 13.812 -4.250 1.00 94.88 193 PRO A C 1
ATOM 1529 O O . PRO A 1 193 ? 12.152 13.424 -4.658 1.00 94.88 193 PRO A O 1
ATOM 1532 N N . VAL A 1 194 ? 13.813 14.927 -4.719 1.00 95.81 194 VAL A N 1
ATOM 1533 C CA . VAL A 1 194 ? 13.155 15.825 -5.688 1.00 95.81 194 VAL A CA 1
ATOM 1534 C C . VAL A 1 194 ? 12.970 15.135 -7.040 1.00 95.81 194 VAL A C 1
ATOM 1536 O O . VAL A 1 194 ? 11.919 15.237 -7.667 1.00 95.81 194 VAL A O 1
ATOM 1539 N N . GLN A 1 195 ? 13.988 14.409 -7.502 1.00 97.38 195 GLN A N 1
ATOM 1540 C CA . GLN A 1 195 ? 13.913 13.652 -8.751 1.00 97.38 195 GLN A CA 1
ATOM 1541 C C . GLN A 1 195 ? 12.880 12.525 -8.666 1.00 97.38 195 GLN A C 1
ATOM 1543 O O . GLN A 1 195 ? 12.135 12.322 -9.622 1.00 97.38 195 GLN A O 1
ATOM 1548 N N . LEU A 1 196 ? 12.824 11.812 -7.538 1.00 97.81 196 LEU A N 1
ATOM 1549 C CA . LEU A 1 196 ? 11.871 10.730 -7.309 1.00 97.81 196 LEU A CA 1
ATOM 1550 C C . LEU A 1 196 ? 10.432 11.248 -7.259 1.00 97.81 196 LEU A C 1
ATOM 1552 O O . LEU A 1 196 ? 9.553 10.645 -7.873 1.00 97.81 196 LEU A O 1
ATOM 1556 N N . GLU A 1 197 ? 10.197 12.371 -6.580 1.00 97.94 197 GLU A N 1
ATOM 1557 C CA . GLU A 1 197 ? 8.885 13.017 -6.511 1.00 97.94 197 GLU A CA 1
ATOM 1558 C C . GLU A 1 197 ? 8.405 13.448 -7.902 1.00 97.94 197 GLU A C 1
ATOM 1560 O O . GLU A 1 197 ? 7.307 13.076 -8.321 1.00 97.94 197 GLU A O 1
ATOM 1565 N N . ASN A 1 198 ? 9.252 14.155 -8.658 1.00 98.19 198 ASN A N 1
ATOM 1566 C CA . ASN A 1 198 ? 8.933 14.594 -10.018 1.00 98.19 198 ASN A CA 1
ATOM 1567 C C . ASN A 1 198 ? 8.659 13.408 -10.950 1.00 98.19 198 ASN A C 1
ATOM 1569 O O . ASN A 1 198 ? 7.680 13.409 -11.696 1.00 98.19 198 ASN A O 1
ATOM 1573 N N . TRP A 1 199 ? 9.510 12.380 -10.896 1.00 98.06 199 TRP A N 1
ATOM 1574 C CA . TRP A 1 199 ? 9.342 11.170 -11.695 1.00 98.06 199 TRP A CA 1
ATOM 1575 C C . TRP A 1 199 ? 8.035 10.445 -11.352 1.00 98.06 199 TRP A C 1
ATOM 1577 O O . TRP A 1 199 ? 7.296 10.049 -12.255 1.00 98.06 199 TRP A O 1
ATOM 1587 N N . THR A 1 200 ? 7.722 10.312 -10.060 1.00 98.31 200 THR A N 1
ATOM 1588 C CA . THR A 1 200 ? 6.513 9.625 -9.591 1.00 98.31 200 THR A CA 1
ATOM 1589 C C . THR A 1 200 ? 5.260 10.364 -10.033 1.00 98.31 200 THR A C 1
ATOM 1591 O O . THR A 1 200 ? 4.368 9.733 -10.591 1.00 98.31 200 THR A O 1
ATOM 1594 N N . ASN A 1 201 ? 5.190 11.684 -9.833 1.00 98.50 201 ASN A N 1
ATOM 1595 C CA . ASN A 1 201 ? 4.016 12.469 -10.218 1.00 98.50 201 ASN A CA 1
ATOM 1596 C C . ASN A 1 201 ? 3.792 12.449 -11.737 1.00 98.50 201 ASN A C 1
ATOM 1598 O O . ASN A 1 201 ? 2.665 12.237 -12.171 1.00 98.50 201 ASN A O 1
ATOM 1602 N N . ALA A 1 202 ? 4.853 12.549 -12.547 1.00 97.88 202 ALA A N 1
ATOM 1603 C CA . ALA A 1 202 ? 4.734 12.410 -14.001 1.00 97.88 202 ALA A CA 1
ATOM 1604 C C . ALA A 1 202 ? 4.198 11.023 -14.408 1.00 97.88 202 ALA A C 1
ATOM 1606 O O . ALA A 1 202 ? 3.361 10.898 -15.300 1.00 97.88 202 ALA A O 1
ATOM 1607 N N . LYS A 1 203 ? 4.649 9.954 -13.739 1.00 96.88 203 LYS A N 1
ATOM 1608 C CA . LYS A 1 203 ? 4.146 8.593 -13.977 1.00 96.88 203 LYS A CA 1
ATOM 1609 C C . LYS A 1 203 ? 2.707 8.389 -13.494 1.00 96.88 203 LYS A C 1
ATOM 1611 O O . LYS A 1 203 ? 1.951 7.688 -14.163 1.00 96.88 203 LYS A O 1
ATOM 1616 N N . ALA A 1 204 ? 2.334 8.987 -12.367 1.00 97.69 204 ALA A N 1
ATOM 1617 C CA . ALA A 1 204 ? 0.980 8.955 -11.826 1.00 97.69 204 ALA A CA 1
ATOM 1618 C C . ALA A 1 204 ? -0.013 9.684 -12.746 1.00 97.69 204 ALA A C 1
ATOM 1620 O O . ALA A 1 204 ? -1.085 9.148 -13.024 1.00 97.69 204 ALA A O 1
ATOM 1621 N N . GLU A 1 205 ? 0.376 10.842 -13.293 1.00 97.69 205 GLU A N 1
ATOM 1622 C CA . GLU A 1 205 ? -0.410 11.608 -14.267 1.00 97.69 205 GLU A CA 1
ATOM 1623 C C . GLU A 1 205 ? -0.681 10.794 -15.540 1.00 97.69 205 GLU A C 1
ATOM 1625 O O . GLU A 1 205 ? -1.829 10.677 -15.964 1.00 97.69 205 GLU A O 1
ATOM 1630 N N . LEU A 1 206 ? 0.345 10.137 -16.099 1.00 95.81 206 LEU A N 1
ATOM 1631 C CA . LEU A 1 206 ? 0.188 9.251 -17.263 1.00 95.81 206 LEU A CA 1
ATOM 1632 C C . LEU A 1 206 ? -0.779 8.082 -17.011 1.00 95.81 206 LEU A C 1
ATOM 1634 O O . LEU A 1 206 ? -1.373 7.563 -17.954 1.00 95.81 206 LEU A O 1
ATOM 1638 N N . LYS A 1 207 ? -0.931 7.660 -15.751 1.00 95.00 207 LYS A N 1
ATOM 1639 C CA . LYS A 1 207 ? -1.865 6.608 -15.325 1.00 95.00 207 LYS A CA 1
ATOM 1640 C C . LYS A 1 207 ? -3.234 7.142 -14.895 1.00 95.00 207 LYS A C 1
ATOM 1642 O O . LYS A 1 207 ? -4.103 6.343 -14.565 1.00 95.00 207 LYS A O 1
ATOM 1647 N N . GLY A 1 208 ? -3.436 8.460 -14.890 1.00 97.44 208 GLY A N 1
ATOM 1648 C CA . GLY A 1 208 ? -4.685 9.078 -14.449 1.00 97.44 208 GLY A CA 1
ATOM 1649 C C . GLY A 1 208 ? -4.960 8.923 -12.950 1.00 97.44 208 GLY A C 1
ATOM 1650 O O . GLY A 1 208 ? -6.121 8.946 -12.544 1.00 97.44 208 GLY A O 1
ATOM 1651 N N . LEU A 1 209 ? -3.925 8.748 -12.120 1.00 97.88 209 LEU A N 1
ATOM 1652 C CA . LEU A 1 209 ? -4.096 8.701 -10.667 1.00 97.88 209 LEU A CA 1
ATOM 1653 C C . LEU A 1 209 ? -4.379 10.112 -10.135 1.00 97.88 209 LEU A C 1
ATOM 1655 O O . LEU A 1 209 ? -3.632 11.046 -10.410 1.00 97.88 209 LEU A O 1
ATOM 1659 N N . ALA A 1 210 ? -5.447 10.260 -9.347 1.00 97.25 210 ALA A N 1
ATOM 1660 C CA . ALA A 1 210 ? -5.860 11.555 -8.798 1.00 97.25 210 ALA A CA 1
ATOM 1661 C C . ALA A 1 210 ? -5.030 12.011 -7.580 1.00 97.25 210 ALA A C 1
ATOM 1663 O O . ALA A 1 210 ? -5.089 13.178 -7.192 1.00 97.25 210 ALA A O 1
ATOM 1664 N N . SER A 1 211 ? -4.286 11.097 -6.954 1.00 98.31 211 SER A N 1
ATOM 1665 C CA . SER A 1 211 ? -3.493 11.363 -5.751 1.00 98.31 211 SER A CA 1
ATOM 1666 C C . SER A 1 211 ? -2.261 12.219 -6.037 1.00 98.31 211 SER A C 1
ATOM 1668 O O . SER A 1 211 ? -1.557 11.990 -7.019 1.00 98.31 211 SER A O 1
ATOM 1670 N N . SER A 1 212 ? -1.918 13.129 -5.120 1.00 97.56 212 SER A N 1
ATOM 1671 C CA . SER A 1 212 ? -0.615 13.808 -5.149 1.00 97.56 212 SER A CA 1
ATOM 1672 C C . SER A 1 212 ? 0.452 12.961 -4.455 1.00 97.56 212 SER A C 1
ATOM 1674 O O . SER A 1 212 ? 0.244 12.552 -3.306 1.00 97.56 212 SER A O 1
ATOM 1676 N N . PHE A 1 213 ? 1.598 12.752 -5.100 1.00 98.19 213 PHE A N 1
ATOM 1677 C CA . PHE A 1 213 ? 2.711 11.997 -4.527 1.00 98.19 213 PHE A CA 1
ATOM 1678 C C . PHE A 1 213 ? 3.778 12.932 -3.957 1.00 98.19 213 PHE A C 1
ATOM 1680 O O . PHE A 1 213 ? 4.148 13.916 -4.592 1.00 98.19 213 PHE A O 1
ATOM 1687 N N . LEU A 1 214 ? 4.274 12.605 -2.768 1.00 96.94 214 LEU A N 1
ATOM 1688 C CA . LEU A 1 214 ? 5.262 13.375 -2.017 1.00 96.94 214 LEU A CA 1
ATOM 1689 C C . LEU A 1 214 ? 6.411 12.461 -1.598 1.00 96.94 214 LEU A C 1
ATOM 1691 O O . LEU A 1 214 ? 6.175 11.315 -1.209 1.00 96.94 214 LEU A O 1
ATOM 1695 N N . VAL A 1 215 ? 7.641 12.969 -1.616 1.00 96.56 215 VAL A N 1
ATOM 1696 C CA . VAL A 1 215 ? 8.801 12.275 -1.041 1.00 96.56 215 VAL A CA 1
ATOM 1697 C C . VAL A 1 215 ? 9.273 13.062 0.186 1.00 96.56 215 VAL A C 1
ATOM 1699 O O . VAL A 1 215 ? 9.916 14.102 0.029 1.00 96.56 215 VAL A O 1
ATOM 1702 N N . PRO A 1 216 ? 8.951 12.607 1.414 1.00 91.56 216 PRO A N 1
ATOM 1703 C CA . PRO A 1 216 ? 9.263 13.345 2.627 1.00 91.56 216 PRO A CA 1
ATOM 1704 C C . PRO A 1 216 ? 10.775 13.479 2.807 1.00 91.56 216 PRO A C 1
ATOM 1706 O O . PRO A 1 216 ? 11.533 12.512 2.695 1.00 91.56 216 PRO A O 1
ATOM 1709 N N . ARG A 1 217 ? 11.216 14.692 3.128 1.00 88.06 217 ARG A N 1
ATOM 1710 C CA . ARG A 1 217 ? 12.591 15.005 3.522 1.00 88.06 217 ARG A CA 1
ATOM 1711 C C . ARG A 1 217 ? 12.715 14.999 5.049 1.00 88.06 217 ARG A C 1
ATOM 1713 O O . ARG A 1 217 ? 11.711 15.115 5.757 1.00 88.06 217 ARG A O 1
ATOM 1720 N N . PRO A 1 218 ? 13.938 14.875 5.595 1.00 80.81 218 PRO A N 1
ATOM 1721 C CA . PRO A 1 218 ? 14.155 15.055 7.026 1.00 80.81 218 PRO A CA 1
ATOM 1722 C C . PRO A 1 218 ? 13.571 16.393 7.506 1.00 80.81 218 PRO A C 1
ATOM 1724 O O . PRO A 1 218 ? 13.975 17.446 7.025 1.00 80.81 218 PRO A O 1
ATOM 1727 N N . GLY A 1 219 ? 12.627 16.335 8.450 1.00 76.81 219 GLY A N 1
ATOM 1728 C CA . GLY A 1 219 ? 11.920 17.506 8.985 1.00 76.81 219 GLY A CA 1
ATOM 1729 C C . GLY A 1 219 ? 10.515 17.733 8.415 1.00 76.81 219 GLY A C 1
ATOM 1730 O O . GLY A 1 219 ? 9.679 18.285 9.125 1.00 76.81 219 GLY A O 1
ATOM 1731 N N . ASP A 1 220 ? 10.196 17.213 7.225 1.00 80.88 220 ASP A N 1
ATOM 1732 C CA . ASP A 1 220 ? 8.896 17.454 6.570 1.00 80.88 220 ASP A CA 1
ATOM 1733 C C . ASP A 1 220 ? 7.715 16.884 7.379 1.00 80.88 220 ASP A C 1
ATOM 1735 O O . ASP A 1 220 ? 6.584 17.351 7.260 1.00 80.88 220 ASP A O 1
ATOM 1739 N N . ILE A 1 221 ? 7.957 15.903 8.259 1.00 68.00 221 ILE A N 1
ATOM 1740 C CA . ILE A 1 221 ? 6.910 15.307 9.104 1.00 68.00 221 ILE A CA 1
ATOM 1741 C C . ILE A 1 221 ? 6.217 16.331 10.021 1.00 68.00 221 ILE A C 1
ATOM 1743 O O . ILE A 1 221 ? 5.083 16.101 10.434 1.00 68.00 221 ILE A O 1
ATOM 1747 N N . TYR A 1 222 ? 6.865 17.464 10.312 1.00 70.50 222 TYR A N 1
ATOM 1748 C CA . TYR A 1 222 ? 6.281 18.548 11.106 1.00 70.50 222 TYR A CA 1
ATOM 1749 C C . TYR A 1 222 ? 5.423 19.519 10.280 1.00 70.50 222 TYR A C 1
ATOM 1751 O O . TYR A 1 222 ? 4.681 20.307 10.860 1.00 70.50 222 TYR A O 1
ATOM 1759 N N . GLU A 1 223 ? 5.505 19.463 8.949 1.00 70.19 223 GLU A N 1
ATOM 1760 C CA . GLU A 1 223 ? 4.850 20.404 8.026 1.00 70.19 223 GLU A CA 1
ATOM 1761 C C . GLU A 1 223 ? 3.723 19.757 7.201 1.00 70.19 223 GLU A C 1
ATOM 1763 O O . GLU A 1 223 ? 2.932 20.452 6.568 1.00 70.19 223 GLU A O 1
ATOM 1768 N N . ILE A 1 224 ? 3.629 18.423 7.201 1.00 59.91 224 ILE A N 1
ATOM 1769 C CA . ILE A 1 224 ? 2.686 17.652 6.371 1.00 59.91 224 ILE A CA 1
ATOM 1770 C C . ILE A 1 224 ? 1.251 17.587 6.966 1.00 59.91 224 ILE A C 1
ATOM 1772 O O . ILE A 1 224 ? 0.342 17.067 6.310 1.00 59.91 224 ILE A O 1
ATOM 1776 N N . ALA A 1 225 ? 1.014 18.149 8.161 1.00 50.97 225 ALA A N 1
ATOM 1777 C CA . ALA A 1 225 ? -0.259 18.084 8.902 1.00 50.97 225 ALA A CA 1
ATOM 1778 C C . ALA A 1 225 ? -1.287 19.175 8.536 1.00 50.97 225 ALA A C 1
ATOM 1780 O O . ALA A 1 225 ? -0.922 20.371 8.531 1.00 50.97 225 ALA A O 1
#

Radius of gyration: 17.88 Å; chains: 1; bounding box: 38×43×56 Å